Protein AF-A0A9W9I6I6-F1 (afdb_monomer)

Solvent-accessible surface area (backbone atoms only — not comparable to full-atom values): 14176 Å² total; per-residue (Å²): 142,81,88,84,84,83,80,84,80,83,79,83,82,83,85,82,84,83,84,78,87,89,85,84,83,86,87,88,80,88,83,81,91,78,90,81,89,81,83,86,79,76,79,75,74,75,73,76,72,74,71,53,49,73,43,44,67,87,41,90,57,46,61,60,48,52,53,52,34,55,76,66,74,48,80,77,41,81,39,56,44,99,83,65,83,43,79,51,22,39,29,40,54,50,65,60,53,53,48,50,53,50,53,53,58,71,44,42,61,60,51,50,51,57,47,51,55,52,52,51,52,52,50,52,52,52,48,53,54,43,47,73,55,26,67,62,49,58,67,71,59,51,53,53,43,47,64,63,31,56,43,84,93,64,87,35,63,52,75,46,85,90,57,57,70,67,59,28,48,51,52,42,48,47,49,49,38,35,64,73,76,41,68,42,57,61,36,48,74,74,65,47,54,69,70,59,42,49,60,73,45,40,64,61,34,52,51,54,50,40,51,18,47,41,61,61,61,55,53,55,54,56,54,54,71,72,75,112

Nearest PDB structures (foldseek):
  2l48-assembly1_B  TM=3.478E-01  e=4.022E+00  Bacillus phage Gamma
  6rq7-assembly1_B  TM=2.677E-01  e=2.097E+00  Homo sapiens
  6m58-assembly1_A  TM=2.817E-01  e=2.992E+00  Homo sapiens
  4oj3-assembly2_B  TM=3.667E-01  e=9.212E+00  Saccharolobus solfataricus P2

Organism: NCBI:txid189055

Foldseek 3Di:
DDDDDDDDDDDDDDDDDDDDDDDDDDDDDDDDDDDDDDDDDPDPPPPPQAFFDFDFPPHPCQVVQVVQCVVVVHDKAWDADPVNPGTGGITHRPVSVVVSVVVCVVCVVVVVVVVVVVLVVLLVVLLVLLCQQFVQDDPVLSVVLSCPQSDPPPPHLCPDPPDDNNVSSLVSQLVSCLVPVDCLVVCVVVVHDNVVSCVVCVVVSVVVSCVRSVVVVVVVVVVVVVVD

Structure (mmCIF, N/CA/C/O backbone):
data_AF-A0A9W9I6I6-F1
#
_entry.id   AF-A0A9W9I6I6-F1
#
loop_
_atom_site.group_PDB
_atom_site.id
_atom_site.type_symbol
_atom_site.label_atom_id
_atom_site.label_alt_id
_atom_site.label_comp_id
_atom_site.label_asym_id
_atom_site.label_entity_id
_atom_site.label_seq_id
_atom_site.pdbx_PDB_ins_code
_atom_site.Cartn_x
_atom_site.Cartn_y
_atom_site.Cartn_z
_atom_site.occupancy
_atom_site.B_iso_or_equiv
_atom_site.auth_seq_id
_atom_site.auth_comp_id
_atom_site.auth_asym_id
_atom_site.auth_atom_id
_atom_site.pdbx_PDB_model_num
ATOM 1 N N . MET A 1 1 ? 38.333 -15.190 28.998 1.00 42.47 1 MET A N 1
ATOM 2 C CA . MET A 1 1 ? 37.835 -15.272 30.388 1.00 42.47 1 MET A CA 1
ATOM 3 C C . MET A 1 1 ? 36.908 -14.091 30.644 1.00 42.47 1 MET A C 1
ATOM 5 O O . MET A 1 1 ? 37.380 -12.967 30.656 1.00 42.47 1 MET A O 1
ATOM 9 N N . ALA A 1 2 ? 35.605 -14.346 30.777 1.00 44.69 2 ALA A N 1
ATOM 10 C CA . ALA A 1 2 ? 34.587 -13.440 31.324 1.00 44.69 2 ALA A CA 1
ATOM 11 C C . ALA A 1 2 ? 33.388 -14.320 31.748 1.00 44.69 2 ALA A C 1
ATOM 13 O O . ALA A 1 2 ? 33.007 -15.193 30.961 1.00 44.69 2 ALA A O 1
ATOM 14 N N . PRO A 1 3 ? 32.838 -14.202 32.972 1.00 47.38 3 PRO A N 1
ATOM 15 C CA . PRO A 1 3 ? 31.879 -15.176 33.480 1.00 47.38 3 PRO A CA 1
ATOM 16 C C . PRO A 1 3 ? 30.432 -14.854 33.079 1.00 47.38 3 PRO A C 1
ATOM 18 O O . PRO A 1 3 ? 29.985 -13.709 33.090 1.00 47.38 3 PRO A O 1
ATOM 21 N N . SER A 1 4 ? 29.701 -15.919 32.749 1.00 39.59 4 SER A N 1
ATOM 22 C CA . SER A 1 4 ? 28.289 -15.934 32.371 1.00 39.59 4 SER A CA 1
ATOM 23 C C . SER A 1 4 ? 27.390 -15.800 33.609 1.00 39.59 4 SER A C 1
ATOM 25 O O . SER A 1 4 ? 27.461 -16.612 34.533 1.00 39.59 4 SER A O 1
ATOM 27 N N . ALA A 1 5 ? 26.546 -14.766 33.645 1.00 46.88 5 ALA A N 1
ATOM 28 C CA . ALA A 1 5 ? 25.626 -14.501 34.747 1.00 46.88 5 ALA A CA 1
ATOM 29 C C . ALA A 1 5 ? 24.339 -15.343 34.622 1.00 46.88 5 ALA A C 1
ATOM 31 O O . ALA A 1 5 ? 23.462 -15.074 33.799 1.00 46.88 5 ALA A O 1
ATOM 32 N N . LEU A 1 6 ? 24.211 -16.354 35.484 1.00 45.38 6 LEU A N 1
ATOM 33 C CA . LEU A 1 6 ? 23.012 -17.178 35.662 1.00 45.38 6 LEU A CA 1
ATOM 34 C C . LEU A 1 6 ? 21.837 -16.356 36.228 1.00 45.38 6 LEU A C 1
ATOM 36 O O . LEU A 1 6 ? 21.847 -15.924 37.383 1.00 45.38 6 LEU A O 1
ATOM 40 N N . ARG A 1 7 ? 20.772 -16.188 35.432 1.00 42.75 7 ARG A N 1
ATOM 41 C CA . ARG A 1 7 ? 19.486 -15.616 35.870 1.00 42.75 7 ARG A CA 1
ATOM 42 C C . ARG A 1 7 ? 18.725 -16.607 36.766 1.00 42.75 7 ARG A C 1
ATOM 44 O O . ARG A 1 7 ? 18.297 -17.667 36.317 1.00 42.75 7 ARG A O 1
ATOM 51 N N . LYS A 1 8 ? 18.502 -16.232 38.032 1.00 42.06 8 LYS A N 1
ATOM 52 C CA . LYS A 1 8 ? 17.674 -16.966 39.009 1.00 42.06 8 LYS A CA 1
ATOM 53 C C . LYS A 1 8 ? 16.189 -16.954 38.614 1.00 42.06 8 LYS A C 1
ATOM 55 O O . LYS A 1 8 ? 15.511 -15.933 38.731 1.00 42.06 8 LYS A O 1
ATOM 60 N N . VAL A 1 9 ? 15.661 -18.113 38.220 1.00 42.09 9 VAL A N 1
ATOM 61 C CA . VAL A 1 9 ? 14.222 -18.346 38.008 1.00 42.09 9 VAL A CA 1
ATOM 62 C C . VAL A 1 9 ? 13.527 -18.519 39.363 1.00 42.09 9 VAL A C 1
ATOM 64 O O . VAL A 1 9 ? 13.680 -19.539 40.033 1.00 42.09 9 VAL A O 1
ATOM 67 N N . HIS A 1 10 ? 12.739 -17.526 39.776 1.00 37.62 10 HIS A N 1
ATOM 68 C CA . HIS A 1 10 ? 11.915 -17.595 40.984 1.00 37.62 10 HIS A CA 1
ATOM 69 C C . HIS A 1 10 ? 10.646 -18.423 40.723 1.00 37.62 10 HIS A C 1
ATOM 71 O O . HIS A 1 10 ? 9.652 -17.923 40.196 1.00 37.62 10 HIS A O 1
ATOM 77 N N . ARG A 1 11 ? 10.653 -19.703 41.115 1.00 42.50 11 ARG A N 1
ATOM 78 C CA . ARG A 1 11 ? 9.447 -20.549 41.140 1.00 42.50 11 ARG A CA 1
ATOM 79 C C . ARG A 1 11 ? 8.573 -20.179 42.345 1.00 42.50 11 ARG A C 1
ATOM 81 O O . ARG A 1 11 ? 8.888 -20.536 43.478 1.00 42.50 11 ARG A O 1
ATOM 88 N N . ARG A 1 12 ? 7.443 -19.500 42.114 1.00 41.34 12 ARG A N 1
ATOM 89 C CA . ARG A 1 12 ? 6.399 -19.306 43.138 1.00 41.34 12 ARG A CA 1
ATOM 90 C C . ARG A 1 12 ? 5.715 -20.645 43.450 1.00 41.34 12 ARG A C 1
ATOM 92 O O . ARG A 1 12 ? 5.032 -21.213 42.602 1.00 41.34 12 ARG A O 1
ATOM 99 N N . ARG A 1 13 ? 5.897 -21.140 44.680 1.00 39.25 13 ARG A N 1
ATOM 100 C CA . ARG A 1 13 ? 5.190 -22.302 45.247 1.00 39.25 13 ARG A CA 1
ATOM 101 C C . ARG A 1 13 ? 3.705 -21.970 45.449 1.00 39.25 13 ARG A C 1
ATOM 103 O O . ARG A 1 13 ? 3.374 -20.979 46.092 1.00 39.25 13 ARG A O 1
ATOM 110 N N . LYS A 1 14 ? 2.812 -22.816 44.930 1.00 38.47 14 LYS A N 1
ATOM 111 C CA . LYS A 1 14 ? 1.358 -22.734 45.136 1.00 38.47 14 LYS A CA 1
ATOM 112 C C . LYS A 1 14 ? 1.001 -23.507 46.412 1.00 38.47 14 LYS A C 1
ATOM 114 O O . LYS A 1 14 ? 1.111 -24.728 46.443 1.00 38.47 14 LYS A O 1
ATOM 119 N N . VAL A 1 15 ? 0.619 -22.793 47.470 1.00 39.72 15 VAL A N 1
ATOM 120 C CA . VAL A 1 15 ? 0.165 -23.381 48.740 1.00 39.72 15 VAL A CA 1
ATOM 121 C C . VAL A 1 15 ? -1.267 -23.891 48.560 1.00 39.72 15 VAL A C 1
ATOM 123 O O . VAL A 1 15 ? -2.193 -23.107 48.367 1.00 39.72 15 VAL A O 1
ATOM 126 N N . VAL A 1 16 ? -1.449 -25.211 48.609 1.00 36.69 16 VAL A N 1
ATOM 127 C CA . VAL A 1 16 ? -2.758 -25.877 48.624 1.00 36.69 16 VAL A CA 1
ATOM 128 C C . VAL A 1 16 ? -3.171 -26.060 50.083 1.00 36.69 16 VAL A C 1
ATOM 130 O O . VAL A 1 16 ? -2.589 -26.873 50.797 1.00 36.69 16 VAL A O 1
ATOM 133 N N . ARG A 1 17 ? -4.166 -25.301 50.554 1.00 36.25 17 ARG A N 1
ATOM 134 C CA . ARG A 1 17 ? -4.772 -25.529 51.875 1.00 36.25 17 ARG A CA 1
ATOM 135 C C . ARG A 1 17 ? -5.846 -26.616 51.768 1.00 36.25 17 ARG A C 1
ATOM 137 O O . ARG A 1 17 ? -6.911 -26.387 51.205 1.00 36.25 17 ARG A O 1
ATOM 144 N N . ARG A 1 18 ? -5.550 -27.794 52.330 1.00 35.59 18 ARG A N 1
ATOM 145 C CA . ARG A 1 18 ? -6.521 -28.849 52.674 1.00 35.59 18 ARG A CA 1
ATOM 146 C C . ARG A 1 18 ? -7.482 -28.315 53.747 1.00 35.59 18 ARG A C 1
ATOM 148 O O . ARG A 1 18 ? -7.020 -27.858 54.787 1.00 35.59 18 ARG A O 1
ATOM 155 N N . ARG A 1 19 ? -8.797 -28.423 53.537 1.00 36.41 19 ARG A N 1
ATOM 156 C CA . ARG A 1 19 ? -9.794 -28.398 54.622 1.00 36.41 19 ARG A CA 1
ATOM 157 C C . ARG A 1 19 ? -10.256 -29.836 54.863 1.00 36.41 19 ARG A C 1
ATOM 159 O O . ARG A 1 19 ? -10.821 -30.446 53.962 1.00 36.41 19 ARG A O 1
ATOM 166 N N . GLN A 1 20 ? -9.962 -30.369 56.046 1.00 38.22 20 GLN A N 1
ATOM 167 C CA . GLN A 1 20 ? -10.542 -31.607 56.574 1.00 38.22 20 GLN A CA 1
ATOM 168 C C . GLN A 1 20 ? -11.670 -31.267 57.557 1.00 38.22 20 GLN A C 1
ATOM 170 O O . GLN A 1 20 ? -11.517 -30.296 58.289 1.00 38.22 20 GLN A O 1
ATOM 175 N N . GLY A 1 21 ? -12.717 -32.111 57.571 1.00 34.75 21 GLY A N 1
ATOM 176 C CA . GLY A 1 21 ? -13.660 -32.381 58.678 1.00 34.75 21 GLY A CA 1
ATOM 177 C C . GLY A 1 21 ? -14.541 -31.209 59.137 1.00 34.75 21 GLY A C 1
ATOM 178 O O . GLY A 1 21 ? -14.055 -30.123 59.389 1.00 34.75 21 GLY A O 1
ATOM 179 N N . GLY A 1 22 ? -15.864 -31.291 59.272 1.00 33.94 22 GLY A N 1
ATOM 180 C CA . GLY A 1 22 ? -16.705 -32.431 59.618 1.00 33.94 22 GLY A CA 1
ATOM 181 C C . GLY A 1 22 ? -17.241 -32.247 61.041 1.00 33.94 22 GLY A C 1
ATOM 182 O O . GLY A 1 22 ? -16.593 -32.685 61.977 1.00 33.94 22 GLY A O 1
ATOM 183 N N . VAL A 1 23 ? -18.421 -31.634 61.200 1.00 35.50 23 VAL A N 1
ATOM 184 C CA . VAL A 1 23 ? -19.253 -31.756 62.413 1.00 35.50 23 VAL A CA 1
ATOM 185 C C . VAL A 1 23 ? -20.714 -31.859 61.969 1.00 35.50 23 VAL A C 1
ATOM 187 O O . VAL A 1 23 ? -21.199 -31.033 61.195 1.00 35.50 23 VAL A O 1
ATOM 190 N N . ARG A 1 24 ? -21.398 -32.924 62.400 1.00 33.81 24 ARG A N 1
ATOM 191 C CA . ARG A 1 24 ? -22.798 -33.235 62.081 1.00 33.81 24 ARG A CA 1
ATOM 192 C C . ARG A 1 24 ? -23.702 -32.981 63.296 1.00 33.81 24 ARG A C 1
ATOM 194 O O . ARG A 1 24 ? -23.489 -33.607 64.323 1.00 33.81 24 ARG A O 1
ATOM 201 N N . LYS A 1 25 ? -24.788 -32.237 63.019 1.00 40.44 25 LYS A N 1
ATOM 202 C CA . LYS A 1 25 ? -26.163 -32.264 63.589 1.00 40.44 25 LYS A CA 1
ATOM 203 C C . LYS A 1 25 ? -26.366 -31.696 65.015 1.00 40.44 25 LYS A C 1
ATOM 205 O O . LYS A 1 25 ? -25.459 -31.750 65.831 1.00 40.44 25 LYS A O 1
ATOM 210 N N . PRO A 1 26 ? -27.554 -31.111 65.286 1.00 35.28 26 PRO A N 1
ATOM 211 C CA . PRO A 1 26 ? -28.721 -31.926 65.642 1.00 35.28 26 PRO A CA 1
ATOM 212 C C . PRO A 1 26 ? -29.956 -31.684 64.760 1.00 35.28 26 PRO A C 1
ATOM 214 O O . PRO A 1 26 ? -30.195 -30.609 64.219 1.00 35.28 26 PRO A O 1
ATOM 217 N N . THR A 1 27 ? -30.745 -32.743 64.619 1.00 41.72 27 THR A N 1
ATOM 218 C CA . THR A 1 27 ? -32.093 -32.780 64.049 1.00 41.72 27 THR A CA 1
ATOM 219 C C . THR A 1 27 ? -33.101 -32.223 65.048 1.00 41.72 27 THR A C 1
ATOM 221 O O . THR A 1 27 ? -33.250 -32.793 66.124 1.00 41.72 27 THR A O 1
ATOM 224 N N . ALA A 1 28 ? -33.835 -31.175 64.680 1.00 37.75 28 ALA A N 1
ATOM 225 C CA . ALA A 1 28 ? -35.014 -30.735 65.417 1.00 37.75 28 ALA A CA 1
ATOM 226 C C . ALA A 1 28 ? -36.264 -31.267 64.709 1.00 37.75 28 ALA A C 1
ATOM 228 O O . ALA A 1 28 ? -36.680 -30.756 63.669 1.00 37.75 28 ALA A O 1
ATOM 229 N N . ARG A 1 29 ? -36.841 -32.331 65.266 1.00 35.69 29 ARG A N 1
ATOM 230 C CA . ARG A 1 29 ? -38.220 -32.729 65.002 1.00 35.69 29 ARG A CA 1
ATOM 231 C C . ARG A 1 29 ? -39.003 -32.367 66.265 1.00 35.69 29 ARG A C 1
ATOM 233 O O . ARG A 1 29 ? -38.725 -32.923 67.321 1.00 35.69 29 ARG A O 1
ATOM 240 N N . THR A 1 30 ? -40.001 -31.499 66.092 1.00 32.38 30 THR A N 1
ATOM 241 C CA . THR A 1 30 ? -41.153 -31.250 66.985 1.00 32.38 30 THR A CA 1
ATOM 242 C C . THR A 1 30 ? -40.945 -30.355 68.218 1.00 32.38 30 THR A C 1
ATOM 244 O O . THR A 1 30 ? -40.400 -30.794 69.219 1.00 32.38 30 THR A O 1
ATOM 247 N N . ALA A 1 31 ? -41.481 -29.129 68.151 1.00 31.77 31 ALA A N 1
ATOM 248 C CA . ALA A 1 31 ? -42.300 -28.474 69.188 1.00 31.77 31 ALA A CA 1
ATOM 249 C C . ALA A 1 31 ? -42.753 -27.101 68.634 1.00 31.77 31 ALA A C 1
ATOM 251 O O . ALA A 1 31 ? -41.925 -26.230 68.408 1.00 31.77 31 ALA A O 1
ATOM 252 N N . ILE A 1 32 ? -43.966 -26.995 68.089 1.00 34.75 32 ILE A N 1
ATOM 253 C CA . ILE A 1 32 ? -45.198 -26.504 68.742 1.00 34.75 32 ILE A CA 1
ATOM 254 C C . ILE A 1 32 ? -45.471 -25.031 68.393 1.00 34.75 32 ILE A C 1
ATOM 256 O O . ILE A 1 32 ? -44.622 -24.155 68.502 1.00 34.75 32 ILE A O 1
ATOM 260 N N . LEU A 1 33 ? -46.705 -24.840 67.922 1.00 32.72 33 LEU A N 1
ATOM 261 C CA . LEU A 1 33 ? -47.393 -23.611 67.558 1.00 32.72 33 LEU A CA 1
ATOM 262 C C . LEU A 1 33 ? -47.197 -22.467 68.565 1.00 32.72 33 LEU A C 1
ATOM 264 O O . LEU A 1 33 ? -47.469 -22.635 69.750 1.00 32.72 33 LEU A O 1
ATOM 268 N N . ALA A 1 34 ? -46.939 -21.268 68.044 1.00 35.59 34 ALA A N 1
ATOM 269 C CA . ALA A 1 34 ? -47.502 -20.038 68.593 1.00 35.59 34 ALA A CA 1
ATOM 270 C C . ALA A 1 34 ? -47.661 -19.002 67.469 1.00 35.59 34 ALA A C 1
ATOM 272 O O . ALA A 1 34 ? -46.708 -18.440 66.938 1.00 35.59 34 ALA A O 1
ATOM 273 N N . SER A 1 35 ? -48.917 -18.810 67.095 1.00 34.38 35 SER A N 1
ATOM 274 C CA . SER A 1 35 ? -49.485 -17.758 66.259 1.00 34.38 35 SER A CA 1
ATOM 275 C C . SER A 1 35 ? -49.028 -16.345 66.633 1.00 34.38 35 SER A C 1
ATOM 277 O O . SER A 1 35 ? -49.107 -15.984 67.806 1.00 34.38 35 SER A O 1
ATOM 279 N N . LYS A 1 36 ? -48.728 -15.507 65.629 1.00 34.84 36 LYS A N 1
ATOM 280 C CA . LYS A 1 36 ? -49.195 -14.109 65.574 1.00 34.84 36 LYS A CA 1
ATOM 281 C C . LYS A 1 36 ? -49.066 -13.520 64.165 1.00 34.84 36 LYS A C 1
ATOM 283 O O . LYS A 1 36 ? -48.096 -13.751 63.455 1.00 34.84 36 LYS A O 1
ATOM 288 N N . GLN A 1 37 ? -50.134 -12.831 63.782 1.00 32.66 37 GLN A N 1
ATOM 289 C CA . GLN A 1 37 ? -50.424 -12.204 62.496 1.00 32.66 37 GLN A CA 1
ATOM 290 C C . GLN A 1 37 ? -49.521 -10.985 62.238 1.00 32.66 37 GLN A C 1
ATOM 292 O O . GLN A 1 37 ? -49.154 -10.297 63.187 1.00 32.66 37 GLN A O 1
ATOM 297 N N . GLY A 1 38 ? -49.240 -10.682 60.964 1.00 29.16 38 GLY A N 1
ATOM 298 C CA . GLY A 1 38 ? -48.649 -9.403 60.554 1.00 29.16 38 GLY A CA 1
ATOM 299 C C . GLY A 1 38 ? -48.003 -9.428 59.166 1.00 29.16 38 GLY A C 1
ATOM 300 O O . GLY A 1 38 ? -46.908 -9.947 59.018 1.00 29.16 38 GLY A O 1
ATOM 301 N N . GLU A 1 39 ? -48.710 -8.847 58.192 1.00 28.55 39 GLU A N 1
ATOM 302 C CA . GLU A 1 39 ? -48.236 -8.302 56.904 1.00 28.55 39 GLU A CA 1
ATOM 303 C C . GLU A 1 39 ? -47.539 -9.227 55.888 1.00 28.55 39 GLU A C 1
ATOM 305 O O . GLU A 1 39 ? -46.409 -9.675 56.042 1.00 28.55 39 GLU A O 1
ATOM 310 N N . SER A 1 40 ? -48.209 -9.416 54.745 1.00 31.20 40 SER A N 1
ATOM 311 C CA . SER A 1 40 ? -47.589 -9.897 53.507 1.00 31.20 40 SER A CA 1
ATOM 312 C C . SER A 1 40 ? -46.783 -8.773 52.845 1.00 31.20 40 SER A C 1
ATOM 314 O O . SER A 1 40 ? -47.395 -7.798 52.403 1.00 31.20 40 SER A O 1
ATOM 316 N N . PRO A 1 41 ? -45.462 -8.905 52.633 1.00 38.62 41 PRO A N 1
ATOM 317 C CA . PRO A 1 41 ? -44.770 -8.090 51.653 1.00 38.62 41 PRO A CA 1
ATOM 318 C C . PRO A 1 41 ? -44.992 -8.735 50.287 1.00 38.62 41 PRO A C 1
ATOM 320 O O . PRO A 1 41 ? -44.600 -9.879 50.042 1.00 38.62 41 PRO A O 1
ATOM 323 N N . GLN A 1 42 ? -45.653 -7.984 49.407 1.00 35.03 42 GLN A N 1
ATOM 324 C CA . GLN A 1 42 ? -45.799 -8.275 47.986 1.00 35.03 42 GLN A CA 1
ATOM 325 C C . GLN A 1 42 ? -44.517 -8.890 47.421 1.00 35.03 42 GLN A C 1
ATOM 327 O O . GLN A 1 42 ? -43.432 -8.315 47.521 1.00 35.03 42 GLN A O 1
ATOM 332 N N . ALA A 1 43 ? -44.661 -10.062 46.803 1.00 35.19 43 ALA A N 1
ATOM 333 C CA . ALA A 1 43 ? -43.617 -10.694 46.025 1.00 35.19 43 ALA A CA 1
ATOM 334 C C . ALA A 1 43 ? -43.106 -9.695 44.978 1.00 35.19 43 ALA A C 1
ATOM 336 O O . ALA A 1 43 ? -43.750 -9.463 43.952 1.00 35.19 43 ALA A O 1
ATOM 337 N N . ALA A 1 44 ? -41.944 -9.100 45.250 1.00 35.66 44 ALA A N 1
ATOM 338 C CA . ALA A 1 44 ? -41.191 -8.330 44.283 1.00 35.66 44 ALA A CA 1
ATOM 339 C C . ALA A 1 44 ? -40.966 -9.241 43.075 1.00 35.66 44 ALA A C 1
ATOM 341 O O . ALA A 1 44 ? -40.153 -10.170 43.115 1.00 35.66 44 ALA A O 1
ATOM 342 N N . ARG A 1 45 ? -41.743 -9.015 42.008 1.00 43.81 45 ARG A N 1
ATOM 343 C CA . ARG A 1 45 ? -41.522 -9.622 40.699 1.00 43.81 45 ARG A CA 1
ATOM 344 C C . ARG A 1 45 ? -40.047 -9.409 40.393 1.00 43.81 45 ARG A C 1
ATOM 346 O O . ARG A 1 45 ? -39.640 -8.273 40.168 1.00 43.81 45 ARG A O 1
ATOM 353 N N . LYS A 1 46 ? -39.236 -10.476 40.438 1.00 37.56 46 LYS A N 1
ATOM 354 C CA . LYS A 1 46 ? -37.843 -10.423 39.987 1.00 37.56 46 LYS A CA 1
ATOM 355 C C . LYS A 1 46 ? -37.884 -9.821 38.591 1.00 37.56 46 LYS A C 1
ATOM 357 O O . LYS A 1 46 ? -38.347 -10.486 37.664 1.00 37.56 46 LYS A O 1
ATOM 362 N N . ALA A 1 47 ? -37.456 -8.565 38.462 1.00 43.53 47 ALA A N 1
ATOM 363 C CA . ALA A 1 47 ? -37.287 -7.928 37.173 1.00 43.53 47 ALA A CA 1
ATOM 364 C C . ALA A 1 47 ? -36.469 -8.903 36.330 1.00 43.53 47 ALA A C 1
ATOM 366 O O . ALA A 1 47 ? -35.387 -9.334 36.746 1.00 43.53 47 ALA A O 1
ATOM 367 N N . LYS A 1 48 ? -37.055 -9.363 35.220 1.00 45.00 48 LYS A N 1
ATOM 368 C CA . LYS A 1 48 ? -36.415 -10.307 34.309 1.00 45.00 48 LYS A CA 1
ATOM 369 C C . LYS A 1 48 ? -35.079 -9.673 33.948 1.00 45.00 48 LYS A C 1
ATOM 371 O O . LYS A 1 48 ? -35.065 -8.614 33.330 1.00 45.00 48 LYS A O 1
ATOM 376 N N . GLN A 1 49 ? -33.987 -10.264 34.442 1.00 51.16 49 GLN A N 1
ATOM 377 C CA . GLN A 1 49 ? -32.640 -9.743 34.229 1.00 51.16 49 GLN A CA 1
ATOM 378 C C . GLN A 1 49 ? -32.505 -9.436 32.736 1.00 51.16 49 GLN A C 1
ATOM 380 O O . GLN A 1 49 ? -32.830 -10.321 31.931 1.00 51.16 49 GLN A O 1
ATOM 385 N N . PRO A 1 50 ? -32.106 -8.210 32.358 1.00 55.28 50 PRO A N 1
ATOM 386 C CA . PRO A 1 50 ? -32.013 -7.846 30.958 1.00 55.28 50 PRO A CA 1
ATOM 387 C C . PRO A 1 50 ? -31.137 -8.880 30.255 1.00 55.28 50 PRO A C 1
ATOM 389 O O . PRO A 1 50 ? -30.080 -9.279 30.761 1.00 55.28 50 PRO A O 1
ATOM 392 N N . SER A 1 51 ? -31.623 -9.393 29.126 1.00 65.00 51 SER A N 1
ATOM 393 C CA . SER A 1 51 ? -30.891 -10.379 28.339 1.00 65.00 51 SER A CA 1
ATOM 394 C C . SER A 1 51 ? -29.511 -9.810 28.033 1.00 65.00 51 SER A C 1
ATOM 396 O O . SER A 1 51 ? -29.421 -8.765 27.397 1.00 65.00 51 SER A O 1
ATOM 398 N N . LYS A 1 52 ? -28.447 -10.467 28.504 1.00 75.75 52 LYS A N 1
ATOM 399 C CA . LYS A 1 52 ? -27.067 -10.035 28.255 1.00 75.75 52 LYS A CA 1
ATOM 400 C C . LYS A 1 52 ? -26.731 -10.341 26.792 1.00 75.75 52 LYS A C 1
ATOM 402 O O . LYS A 1 52 ? -26.566 -11.532 26.485 1.00 75.75 52 LYS A O 1
ATOM 407 N N . PRO A 1 53 ? -26.684 -9.341 25.887 1.00 82.88 53 PRO A N 1
ATOM 408 C CA . PRO A 1 53 ? -26.327 -9.583 24.498 1.00 82.88 53 PRO A CA 1
ATOM 409 C C . PRO A 1 53 ? -24.956 -10.253 24.422 1.00 82.88 53 PRO A C 1
ATOM 411 O O . PRO A 1 53 ? -24.071 -10.029 25.254 1.00 82.88 53 PRO A O 1
ATOM 414 N N . ARG A 1 54 ? -24.805 -11.131 23.434 1.00 85.88 54 ARG A N 1
ATOM 415 C CA . ARG A 1 54 ? -23.527 -11.761 23.123 1.00 85.88 54 ARG A CA 1
ATOM 416 C C . ARG A 1 54 ? -22.847 -10.934 22.040 1.00 85.88 54 ARG A C 1
ATOM 418 O O . ARG A 1 54 ? -23.407 -10.801 20.959 1.00 85.88 54 ARG A O 1
ATOM 425 N N . VAL A 1 55 ? -21.640 -10.471 22.331 1.00 85.00 55 VAL A N 1
ATOM 426 C CA . VAL A 1 55 ? -20.721 -9.861 21.369 1.00 85.00 55 VAL A CA 1
ATOM 427 C C . VAL A 1 55 ? -19.805 -10.972 20.842 1.00 85.00 55 VAL A C 1
ATOM 429 O O . VAL A 1 55 ? -19.132 -11.617 21.657 1.00 85.00 55 VAL A O 1
ATOM 432 N N . PRO A 1 56 ? -19.829 -11.291 19.535 1.00 86.81 56 PRO A N 1
ATOM 433 C CA . PRO A 1 56 ? -18.956 -12.296 18.932 1.00 86.81 56 PRO A CA 1
ATOM 434 C C . PRO A 1 56 ? -17.473 -11.967 19.112 1.00 86.81 56 PRO A C 1
ATOM 436 O O . PRO A 1 56 ? -17.091 -10.812 19.210 1.00 86.81 56 PRO A O 1
ATOM 439 N N . GLU A 1 57 ? -16.619 -12.987 19.109 1.00 80.19 57 GLU A N 1
ATOM 440 C CA . GLU A 1 57 ? -15.169 -12.794 19.258 1.00 80.19 57 GLU A CA 1
ATOM 441 C C . GLU A 1 57 ? -14.525 -11.977 18.126 1.00 80.19 57 GLU A C 1
ATOM 443 O O . GLU A 1 57 ? -13.539 -11.294 18.366 1.00 80.19 57 GLU A O 1
ATOM 448 N N . ALA A 1 58 ? -15.089 -12.021 16.917 1.00 78.81 58 ALA A N 1
ATOM 449 C CA . ALA A 1 58 ? -14.597 -11.280 15.754 1.00 78.81 58 ALA A CA 1
ATOM 450 C C . ALA A 1 58 ? -15.217 -9.876 15.603 1.00 78.81 58 ALA A C 1
ATOM 452 O O . ALA A 1 58 ? -15.043 -9.251 14.564 1.00 78.81 58 ALA A O 1
ATOM 453 N N . ASP A 1 59 ? -15.997 -9.417 16.583 1.00 85.25 59 ASP A N 1
ATOM 454 C CA . ASP A 1 59 ? -16.654 -8.111 16.531 1.00 85.25 59 ASP A CA 1
ATOM 455 C C . ASP A 1 59 ? -15.672 -6.998 16.932 1.00 85.25 59 ASP A C 1
ATOM 457 O O . ASP A 1 59 ? -15.011 -7.092 17.970 1.00 85.25 59 ASP A O 1
ATOM 461 N N . ASP A 1 60 ? -15.606 -5.926 16.140 1.00 85.62 60 ASP A N 1
ATOM 462 C CA . ASP A 1 60 ? -14.719 -4.779 16.378 1.00 85.62 60 ASP A CA 1
ATOM 463 C C . ASP A 1 60 ? -15.005 -4.085 17.723 1.00 85.62 60 ASP A C 1
ATOM 465 O O . ASP A 1 60 ? -14.127 -3.442 18.297 1.00 85.62 60 ASP A O 1
ATOM 469 N N . LEU A 1 61 ? -16.224 -4.233 18.258 1.00 89.44 61 LEU A N 1
ATOM 470 C CA . LEU A 1 61 ? -16.645 -3.632 19.530 1.00 89.44 61 LEU A CA 1
ATOM 471 C C . LEU A 1 61 ? -16.293 -4.478 20.761 1.00 89.44 61 LEU A C 1
ATOM 473 O O . LEU A 1 61 ? -16.591 -4.067 21.887 1.00 89.44 61 LEU A O 1
ATOM 477 N N . LEU A 1 62 ? -15.701 -5.666 20.583 1.00 89.31 62 LEU A N 1
ATOM 478 C CA . LEU A 1 62 ? -15.408 -6.594 21.678 1.00 89.31 62 LEU A CA 1
ATOM 479 C C . LEU A 1 62 ? -14.546 -5.945 22.768 1.00 89.31 62 LEU A C 1
ATOM 481 O O . LEU A 1 62 ? -14.840 -6.093 23.958 1.00 89.31 62 LEU A O 1
ATOM 485 N N . GLU A 1 63 ? -13.490 -5.238 22.366 1.00 90.25 63 GLU A N 1
ATOM 486 C CA . GLU A 1 63 ? -12.550 -4.623 23.302 1.00 90.25 63 GLU A CA 1
ATOM 487 C C . GLU A 1 63 ? -13.156 -3.391 23.981 1.00 90.25 63 GLU A C 1
ATOM 489 O O . GLU A 1 63 ? -13.111 -3.294 25.207 1.00 90.25 63 GLU A O 1
ATOM 494 N N . ASP A 1 64 ? -13.845 -2.530 23.227 1.00 91.50 64 ASP A N 1
ATOM 495 C CA . ASP A 1 64 ? -14.574 -1.378 23.776 1.00 91.50 64 ASP A CA 1
ATOM 496 C C . ASP A 1 64 ? -15.599 -1.821 24.832 1.00 91.50 64 ASP A C 1
ATOM 498 O O . ASP A 1 64 ? -15.698 -1.243 25.918 1.00 91.50 64 ASP A O 1
ATOM 502 N N . CYS A 1 65 ? -16.313 -2.920 24.564 1.00 91.25 65 CYS A N 1
ATOM 503 C CA . CYS A 1 65 ? -17.234 -3.519 25.522 1.00 91.25 65 CYS A CA 1
ATOM 504 C C . CYS A 1 65 ? -16.515 -4.021 26.784 1.00 91.25 65 CYS A C 1
ATOM 506 O O . CYS A 1 65 ? -17.040 -3.848 27.886 1.00 91.25 65 CYS A O 1
ATOM 508 N N . ARG A 1 66 ? -15.324 -4.626 26.676 1.00 91.75 66 ARG A N 1
ATOM 509 C CA . ARG A 1 66 ? -14.540 -5.070 27.848 1.00 91.75 66 ARG A CA 1
ATOM 510 C C . ARG A 1 66 ? -14.082 -3.896 28.701 1.00 91.75 66 ARG A C 1
ATOM 512 O O . ARG A 1 66 ? -14.260 -3.944 29.919 1.00 91.75 66 ARG A O 1
ATOM 519 N N . VAL A 1 67 ? -13.528 -2.863 28.067 1.00 93.12 67 VAL A N 1
ATOM 520 C CA . VAL A 1 67 ? -13.043 -1.651 28.739 1.00 93.12 67 VAL A CA 1
ATOM 521 C C . VAL A 1 67 ? -14.193 -0.977 29.481 1.00 93.12 67 VAL A C 1
ATOM 523 O O . VAL A 1 67 ? -14.119 -0.811 30.698 1.00 93.12 67 VAL A O 1
ATOM 526 N N . LYS A 1 68 ? -15.313 -0.723 28.799 1.00 92.62 68 LYS A N 1
ATOM 527 C CA . LYS A 1 68 ? -16.466 -0.035 29.391 1.00 92.62 68 LYS A CA 1
ATOM 528 C C . LYS A 1 68 ? -17.134 -0.828 30.517 1.00 92.62 68 LYS A C 1
ATOM 530 O O . LYS A 1 68 ? -17.555 -0.262 31.527 1.00 92.62 68 LYS A O 1
ATOM 535 N N . THR A 1 69 ? -17.199 -2.155 30.389 1.00 91.81 69 THR A N 1
ATOM 536 C CA . THR A 1 69 ? -17.738 -3.014 31.459 1.00 91.81 69 THR A CA 1
ATOM 537 C C . THR A 1 69 ? -16.837 -2.989 32.696 1.00 91.81 69 THR A C 1
ATOM 539 O O . THR A 1 69 ? -17.343 -2.977 33.819 1.00 91.81 69 THR A O 1
ATOM 542 N N . LYS A 1 70 ? -15.511 -2.943 32.499 1.00 91.75 70 LYS A N 1
ATOM 543 C CA . LYS A 1 70 ? -14.528 -2.821 33.582 1.00 91.75 70 LYS A CA 1
ATOM 544 C C . LYS A 1 70 ? -14.633 -1.467 34.285 1.00 91.75 70 LYS A C 1
ATOM 546 O O . LYS A 1 70 ? -14.652 -1.444 35.508 1.00 91.75 70 LYS A O 1
ATOM 551 N N . GLU A 1 71 ? -14.749 -0.373 33.534 1.00 92.75 71 GLU A N 1
ATOM 552 C CA . GLU A 1 71 ? -14.966 0.979 34.080 1.00 92.75 71 GLU A CA 1
ATOM 553 C C . GLU A 1 71 ? -16.256 1.070 34.901 1.00 92.75 71 GLU A C 1
ATOM 555 O O . GLU A 1 71 ? -16.293 1.710 35.947 1.00 92.75 71 GLU A O 1
ATOM 560 N N . SER A 1 72 ? -17.300 0.366 34.464 1.00 90.19 72 SER A N 1
ATOM 561 C CA . SER A 1 72 ? -18.600 0.333 35.143 1.00 90.19 72 SER A CA 1
ATOM 562 C C . SER A 1 72 ? -18.650 -0.642 36.327 1.00 90.19 72 SER A C 1
ATOM 564 O O . SER A 1 72 ? -19.723 -0.862 36.887 1.00 90.19 72 SER A O 1
ATOM 566 N N . ASN A 1 73 ? -17.523 -1.272 36.692 1.00 91.62 73 ASN A N 1
ATOM 567 C CA . ASN A 1 73 ? -17.428 -2.314 37.723 1.00 91.62 73 ASN A CA 1
ATOM 568 C C . ASN A 1 73 ? -18.442 -3.464 37.540 1.00 91.62 73 ASN A C 1
ATOM 570 O O . ASN A 1 73 ? -18.924 -4.059 38.506 1.00 91.62 73 ASN A O 1
ATOM 574 N N . GLN A 1 74 ? -18.770 -3.798 36.290 1.00 86.75 74 GLN A N 1
ATOM 575 C CA . GLN A 1 74 ? -19.688 -4.881 35.944 1.00 86.75 74 GLN A CA 1
ATOM 576 C C . GLN A 1 74 ? -18.924 -6.147 35.527 1.00 86.75 74 GLN A C 1
ATOM 578 O O . GLN A 1 74 ? -17.748 -6.124 35.165 1.00 86.75 74 GLN A O 1
ATOM 583 N N . THR A 1 75 ? -19.590 -7.301 35.588 1.00 87.00 75 THR A N 1
ATOM 584 C CA . THR A 1 75 ? -18.971 -8.587 35.237 1.00 87.00 75 THR A CA 1
ATOM 585 C C . THR A 1 75 ? -19.119 -8.894 33.746 1.00 87.00 75 THR A C 1
ATOM 587 O O . THR A 1 75 ? -20.237 -8.972 33.232 1.00 87.00 75 THR A O 1
ATO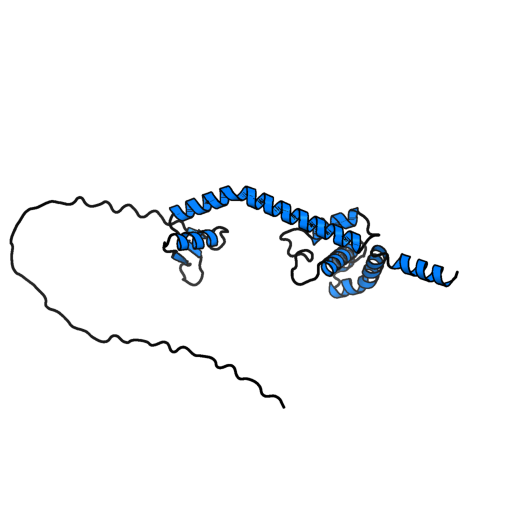M 590 N N . VAL A 1 76 ? -17.993 -9.150 33.072 1.00 88.31 76 VAL A N 1
ATOM 591 C CA . VAL A 1 76 ? -17.942 -9.703 31.708 1.00 88.31 76 VAL A CA 1
ATOM 592 C C . VAL A 1 76 ? -17.965 -11.230 31.781 1.00 88.31 76 VAL A C 1
ATOM 594 O O . VAL A 1 76 ? -17.203 -11.828 32.539 1.00 88.31 76 VAL A O 1
ATOM 597 N N . TYR A 1 77 ? -18.801 -11.880 30.971 1.00 88.44 77 TYR A N 1
ATOM 598 C CA . TYR A 1 77 ? -18.865 -13.344 30.901 1.00 88.44 77 TYR A CA 1
ATOM 599 C C . TYR A 1 77 ? -18.299 -13.838 29.574 1.00 88.44 77 TYR A C 1
ATOM 601 O O . TYR A 1 77 ? -18.737 -13.394 28.519 1.00 88.44 77 TYR A O 1
ATOM 609 N N . MET A 1 78 ? -17.372 -14.790 29.599 1.00 87.19 78 MET A N 1
ATOM 610 C CA . MET A 1 78 ? -16.898 -15.442 28.376 1.00 87.19 78 MET A CA 1
ATOM 611 C C . MET A 1 78 ? -17.893 -16.513 27.920 1.00 87.19 78 MET A C 1
ATOM 613 O O . MET A 1 78 ? -18.371 -17.314 28.724 1.00 87.19 78 MET A O 1
ATOM 617 N N . VAL A 1 79 ? -18.202 -16.535 26.625 1.00 89.69 79 VAL A N 1
ATOM 618 C CA . VAL A 1 79 ? -19.007 -17.588 25.998 1.00 89.69 79 VAL A CA 1
ATOM 619 C C . VAL A 1 79 ? -18.054 -18.550 25.306 1.00 89.69 79 VAL A C 1
ATOM 621 O O . VAL A 1 79 ? -17.212 -18.116 24.528 1.00 89.69 79 VAL A O 1
ATOM 624 N N . PHE A 1 80 ? -18.200 -19.847 25.560 1.00 90.31 80 PHE A N 1
ATOM 625 C CA . PHE A 1 80 ? -17.434 -20.902 24.896 1.00 90.31 80 PHE A CA 1
ATOM 626 C C . PHE A 1 80 ? -18.346 -21.773 24.034 1.00 90.31 80 PHE A C 1
ATOM 628 O O . PHE A 1 80 ? -19.570 -21.773 24.196 1.00 90.31 80 PHE A O 1
ATOM 635 N N . ASN A 1 81 ? -17.751 -22.522 23.108 1.00 89.19 81 ASN A N 1
ATOM 636 C CA . ASN A 1 81 ? -18.461 -23.563 22.375 1.00 89.19 81 ASN A CA 1
ATOM 637 C C . ASN A 1 81 ? -18.920 -24.695 23.315 1.00 89.19 81 ASN A C 1
ATOM 639 O O . ASN A 1 81 ? -18.442 -24.818 24.441 1.00 89.19 81 ASN A O 1
ATOM 643 N N . LYS A 1 82 ? -19.826 -25.563 22.841 1.00 85.94 82 LYS A N 1
ATOM 644 C CA . LYS A 1 82 ? -20.357 -26.695 23.633 1.00 85.94 82 LYS A CA 1
ATOM 645 C C . LYS A 1 82 ? -19.255 -27.625 24.171 1.00 85.94 82 LYS A C 1
ATOM 647 O O . LYS A 1 82 ? -19.435 -28.256 25.201 1.00 85.94 82 LYS A O 1
ATOM 652 N N . THR A 1 83 ? -18.114 -27.687 23.484 1.00 87.00 83 THR A N 1
ATOM 653 C CA . THR A 1 83 ? -16.933 -28.485 23.854 1.00 87.00 83 THR A CA 1
ATOM 654 C C . THR A 1 83 ? -16.007 -27.778 24.860 1.00 87.00 83 THR A C 1
ATOM 656 O O . THR A 1 83 ? -15.073 -28.397 25.356 1.00 87.00 83 THR A O 1
ATOM 659 N N . GLY A 1 84 ? -16.192 -26.479 25.119 1.00 79.88 84 GLY A N 1
ATOM 660 C CA . GLY A 1 84 ? -15.338 -25.649 25.981 1.00 79.88 84 GLY A CA 1
ATOM 661 C C . GLY A 1 84 ? -13.958 -25.282 25.413 1.00 79.88 84 GLY A C 1
ATOM 662 O O . GLY A 1 84 ? -13.208 -24.558 26.057 1.00 79.88 84 GLY A O 1
ATOM 663 N N . LYS A 1 85 ? -13.599 -25.760 24.215 1.00 81.94 85 LYS A N 1
ATOM 664 C CA . LYS A 1 85 ? -12.250 -25.612 23.631 1.00 81.94 85 LYS A CA 1
ATOM 665 C C . LYS A 1 85 ? -12.016 -24.291 22.897 1.00 81.94 85 LYS A C 1
ATOM 667 O O . LYS A 1 85 ? -10.869 -23.950 22.636 1.00 81.94 85 LYS A O 1
ATOM 672 N N . ARG A 1 86 ? -13.077 -23.584 22.498 1.00 83.50 86 ARG A N 1
ATOM 673 C CA . ARG A 1 86 ? -12.982 -22.317 21.752 1.00 83.50 86 ARG A CA 1
ATOM 674 C C . ARG A 1 86 ? -13.892 -21.274 22.379 1.00 83.50 86 ARG A C 1
ATOM 676 O O . ARG A 1 86 ? -15.052 -21.585 22.668 1.00 83.50 86 ARG A O 1
ATOM 683 N N . SER A 1 87 ? -13.380 -20.063 22.580 1.00 86.19 87 SER A N 1
ATOM 684 C CA . SER A 1 87 ? -14.220 -18.909 22.879 1.00 86.19 87 SER A CA 1
ATOM 685 C C . SER A 1 87 ? -15.091 -18.581 21.666 1.00 86.19 87 SER A C 1
ATOM 687 O O . SER A 1 87 ? -14.803 -18.924 20.524 1.00 86.19 87 SER A O 1
ATOM 689 N N . LEU A 1 88 ? -16.255 -18.033 21.964 1.00 87.31 88 LEU A N 1
ATOM 690 C CA . LEU A 1 88 ? -17.280 -17.626 21.018 1.00 87.31 88 LEU A CA 1
ATOM 691 C C . LEU A 1 88 ? -17.557 -16.120 21.133 1.00 87.31 88 LEU A C 1
ATOM 693 O O . LEU A 1 88 ? -18.353 -15.588 20.358 1.00 87.31 88 LEU A O 1
ATOM 697 N N . GLY A 1 89 ? -16.960 -15.449 22.119 1.00 89.44 89 GLY A N 1
ATOM 698 C CA . GLY A 1 89 ? -17.141 -14.032 22.407 1.00 89.44 89 GLY A CA 1
ATOM 699 C C . GLY A 1 89 ? -17.430 -13.763 23.881 1.00 89.44 89 GLY A C 1
ATOM 700 O O . GLY A 1 89 ? -17.195 -14.613 24.747 1.00 89.44 89 GLY A O 1
ATOM 701 N N . ILE A 1 90 ? -17.962 -12.577 24.165 1.00 90.62 90 ILE A N 1
ATOM 702 C CA . ILE A 1 90 ? -18.306 -12.135 25.521 1.00 90.62 90 ILE A CA 1
ATOM 703 C C . ILE A 1 90 ? -19.798 -11.823 25.644 1.00 90.62 90 ILE A C 1
ATOM 705 O O . ILE A 1 90 ? -20.478 -11.496 24.675 1.00 90.62 90 ILE A O 1
ATOM 709 N N . ARG A 1 91 ? -20.316 -11.916 26.863 1.00 91.81 91 ARG A N 1
ATOM 710 C CA . ARG A 1 91 ? -21.619 -11.398 27.265 1.00 91.81 91 ARG A CA 1
ATOM 711 C C . ARG A 1 91 ? -21.410 -10.242 28.220 1.00 91.81 91 ARG A C 1
ATOM 713 O O . ARG A 1 91 ? -20.736 -10.382 29.243 1.00 91.81 91 ARG A O 1
ATOM 720 N N . VAL A 1 92 ? -22.035 -9.134 27.867 1.00 90.06 92 VAL A N 1
ATOM 721 C CA . VAL A 1 92 ? -21.931 -7.843 28.540 1.00 90.06 92 VAL A CA 1
ATOM 722 C C . VAL A 1 92 ? -23.353 -7.358 28.840 1.00 90.06 92 VAL A C 1
ATOM 724 O O . VAL A 1 92 ? -24.283 -7.755 28.131 1.00 90.06 92 V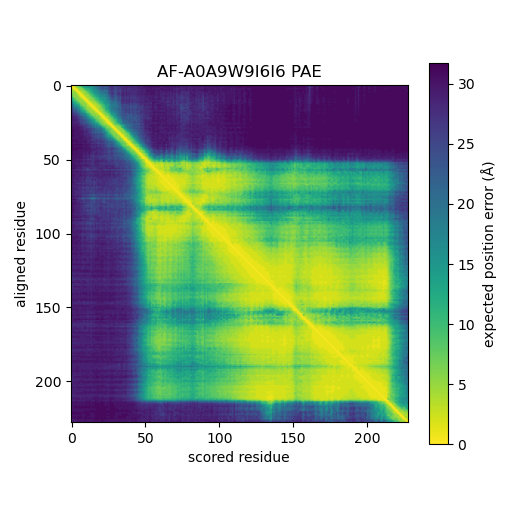AL A O 1
ATOM 727 N N . PRO A 1 93 ? -23.583 -6.578 29.910 1.00 91.12 93 PRO A N 1
ATOM 728 C CA . PRO A 1 93 ? -24.894 -5.988 30.170 1.00 91.12 93 PRO A CA 1
ATOM 729 C C . PRO A 1 93 ? -25.417 -5.160 28.985 1.00 91.12 93 PRO A C 1
ATOM 731 O O . PRO A 1 93 ? -24.653 -4.515 28.267 1.00 91.12 93 PRO A O 1
ATOM 734 N N . SER A 1 94 ? -26.734 -5.199 28.760 1.00 89.56 94 SER A N 1
ATOM 735 C CA . SER A 1 94 ? -27.376 -4.591 27.583 1.00 89.56 94 SER A CA 1
ATOM 736 C C . SER A 1 94 ? -27.165 -3.084 27.481 1.00 89.56 94 SER A C 1
ATOM 738 O O . SER A 1 94 ? -27.104 -2.552 26.375 1.00 89.56 94 SER A O 1
ATOM 740 N N . ASP A 1 95 ? -27.051 -2.406 28.621 1.00 90.38 95 ASP A N 1
ATOM 741 C CA . ASP A 1 95 ? -26.885 -0.955 28.677 1.00 90.38 95 ASP A CA 1
ATOM 742 C C . ASP A 1 95 ? -25.497 -0.540 28.196 1.00 90.38 95 ASP A C 1
ATOM 744 O O . ASP A 1 95 ? -25.397 0.312 27.319 1.00 90.38 95 ASP A O 1
ATOM 748 N N . ILE A 1 96 ? -24.454 -1.245 28.646 1.00 90.69 96 ILE A N 1
ATOM 749 C CA . ILE A 1 96 ? -23.075 -1.048 28.180 1.00 90.69 96 ILE A CA 1
ATOM 750 C C . ILE A 1 96 ? -22.966 -1.313 26.680 1.00 90.69 96 ILE A C 1
ATOM 752 O O . ILE A 1 96 ? -22.386 -0.519 25.948 1.00 90.69 96 ILE A O 1
ATOM 756 N N . HIS A 1 97 ? -23.566 -2.403 26.19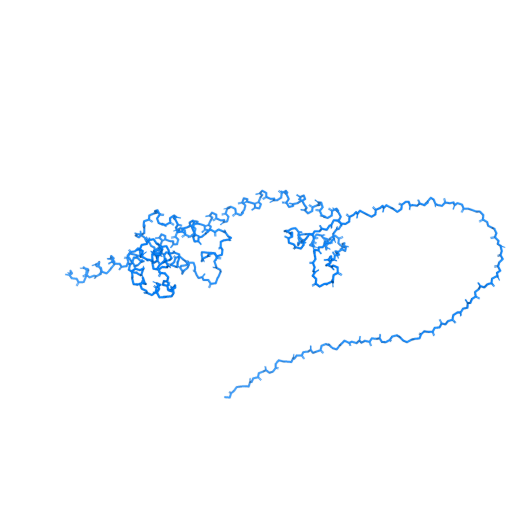5 1.00 90.19 97 HIS A N 1
ATOM 757 C CA . HIS A 1 97 ? -23.547 -2.718 24.767 1.00 90.19 97 HIS A CA 1
ATOM 758 C C . HIS A 1 97 ? -24.216 -1.617 23.922 1.00 90.19 97 HIS A C 1
ATOM 760 O O . HIS A 1 97 ? -23.687 -1.213 22.887 1.00 90.19 97 HIS A O 1
ATOM 766 N N . ARG A 1 98 ? -25.366 -1.094 24.371 1.00 92.00 98 ARG A N 1
ATOM 767 C CA . ARG A 1 98 ? -26.078 0.006 23.699 1.00 92.00 98 ARG A CA 1
ATOM 768 C C . ARG A 1 98 ? -25.281 1.309 23.731 1.00 92.00 98 ARG A C 1
ATOM 770 O O . ARG A 1 98 ? -25.242 2.019 22.727 1.00 92.00 98 ARG A O 1
ATOM 777 N N . GLU A 1 99 ? -24.649 1.617 24.856 1.00 92.69 99 GLU A N 1
ATOM 778 C CA . GLU A 1 99 ? -23.805 2.800 25.008 1.00 92.69 99 GLU A CA 1
ATOM 779 C C . GLU A 1 99 ? -22.595 2.734 24.069 1.00 92.69 99 GLU A C 1
ATOM 781 O O . GLU A 1 99 ? -22.398 3.649 23.271 1.00 92.69 99 GLU A O 1
ATOM 786 N N . VAL A 1 100 ? -21.858 1.617 24.066 1.00 93.12 100 VAL A N 1
ATOM 787 C CA . VAL A 1 100 ? -20.705 1.397 23.175 1.00 93.12 100 VAL A CA 1
ATOM 788 C C . VAL A 1 100 ? -21.112 1.501 21.705 1.00 93.12 100 VAL A C 1
ATOM 790 O O . VAL A 1 100 ? -20.439 2.177 20.927 1.00 93.12 100 VAL A O 1
ATOM 793 N N . LEU A 1 101 ? -22.250 0.917 21.315 1.00 92.31 101 LEU A N 1
ATOM 794 C CA . LEU A 1 101 ? -22.789 1.070 19.959 1.00 92.31 101 LEU A CA 1
ATOM 795 C C . LEU A 1 101 ? -23.068 2.535 19.605 1.00 92.31 101 LEU A C 1
ATOM 797 O O . LEU A 1 101 ? -22.771 2.969 18.491 1.00 92.31 101 LEU A O 1
ATOM 801 N N . THR A 1 102 ? -23.637 3.295 20.539 1.00 93.62 102 THR A N 1
ATOM 802 C CA . THR A 1 102 ? -23.971 4.710 20.333 1.00 93.62 102 THR A CA 1
ATOM 803 C C . THR A 1 102 ? -22.701 5.551 20.207 1.00 93.62 102 THR A C 1
ATOM 805 O O . THR A 1 102 ? -22.577 6.326 19.262 1.00 93.62 102 THR A O 1
ATOM 808 N N . MET A 1 103 ? -21.715 5.333 21.081 1.00 91.06 103 MET A N 1
ATOM 809 C CA . MET A 1 103 ? -20.411 6.003 21.037 1.00 91.06 103 MET A CA 1
ATOM 810 C C . MET A 1 103 ? -19.627 5.668 19.760 1.00 91.06 103 MET A C 1
ATOM 812 O O . MET A 1 103 ? -19.076 6.560 19.109 1.00 91.06 103 MET A O 1
ATOM 816 N N . SER A 1 104 ? -19.600 4.393 19.361 1.00 92.38 104 SER A N 1
ATOM 817 C CA . SER A 1 104 ? -18.908 3.954 18.145 1.00 92.38 104 SER A CA 1
ATOM 818 C C . SER A 1 104 ? -19.523 4.585 16.896 1.00 92.38 104 SER A C 1
ATOM 820 O O . SER A 1 104 ? -18.786 5.104 16.052 1.00 92.38 104 SER A O 1
ATOM 822 N N . LYS A 1 105 ? -20.861 4.634 16.808 1.00 91.19 105 LYS A N 1
ATOM 823 C CA . LYS A 1 105 ? -21.581 5.310 15.717 1.00 91.19 105 LYS A CA 1
ATOM 824 C C . LYS A 1 105 ? -21.351 6.821 15.720 1.00 91.19 105 LYS A C 1
ATOM 826 O O . LYS A 1 105 ? -21.037 7.375 14.670 1.00 91.19 105 LYS A O 1
ATOM 831 N N . ALA A 1 106 ? -21.443 7.473 16.879 1.00 93.12 106 ALA A N 1
ATOM 832 C CA . ALA A 1 106 ? -21.240 8.917 17.006 1.00 93.12 106 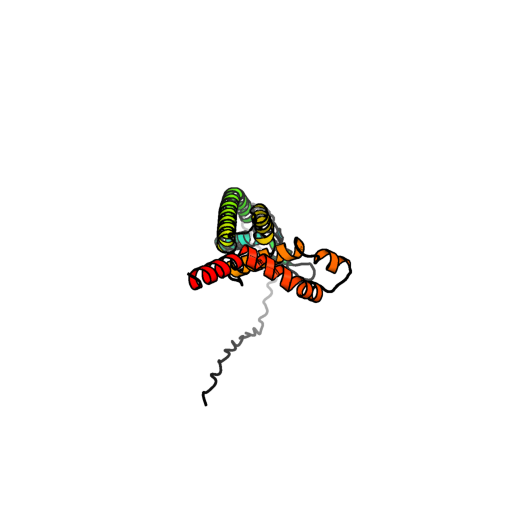ALA A CA 1
ATOM 833 C C . ALA A 1 106 ? -19.831 9.347 16.561 1.00 93.12 106 ALA A C 1
ATOM 835 O O . ALA A 1 106 ? -19.664 10.367 15.898 1.00 93.12 106 ALA A O 1
ATOM 836 N N . THR A 1 107 ? -18.812 8.537 16.863 1.00 89.94 107 THR A N 1
ATOM 837 C CA . THR A 1 107 ? -17.415 8.808 16.482 1.00 89.94 107 THR A CA 1
ATOM 838 C C . THR A 1 107 ? -17.019 8.229 15.123 1.00 89.94 107 THR A C 1
ATOM 840 O O . THR A 1 107 ? -15.889 8.426 14.683 1.00 89.94 107 THR A O 1
ATOM 843 N N . ALA A 1 108 ? -17.900 7.500 14.429 1.00 88.19 108 ALA A N 1
ATOM 844 C CA . ALA A 1 108 ? -17.548 6.834 13.173 1.00 88.19 108 ALA A CA 1
ATOM 845 C C . ALA A 1 108 ? -17.105 7.838 12.098 1.00 88.19 108 ALA A C 1
ATOM 847 O O . ALA A 1 108 ? -16.081 7.631 11.446 1.00 88.19 108 ALA A O 1
ATOM 848 N N . SER A 1 109 ? -17.830 8.954 11.962 1.00 90.62 109 SER A N 1
ATOM 849 C CA . SER A 1 109 ? -17.511 9.997 10.980 1.00 90.62 109 SER A CA 1
ATOM 850 C C . SER A 1 109 ? -16.171 10.677 11.281 1.00 90.62 109 SER A C 1
ATOM 852 O O . SER A 1 109 ? -15.314 10.762 10.403 1.00 90.62 109 SER A O 1
ATOM 854 N N . SER A 1 110 ? -15.930 11.070 12.538 1.00 92.25 110 SER A N 1
ATOM 855 C CA . SER A 1 110 ? -14.669 11.711 12.936 1.00 92.25 110 SER A CA 1
ATOM 856 C C . SER A 1 110 ? -13.469 10.766 12.827 1.00 92.25 110 SER A C 1
ATOM 858 O O . SER A 1 110 ? -12.393 11.167 12.381 1.00 92.25 110 SER A O 1
ATOM 860 N N . ARG A 1 111 ? -13.642 9.479 13.155 1.00 89.44 111 ARG A N 1
ATOM 861 C CA . ARG A 1 111 ? -12.611 8.456 12.927 1.00 89.44 111 ARG A CA 1
ATOM 862 C C . ARG A 1 111 ? -12.331 8.281 11.438 1.00 89.44 111 ARG A C 1
ATOM 864 O O . ARG A 1 111 ? -11.162 8.211 11.058 1.00 89.44 111 ARG A O 1
ATOM 871 N N . ALA A 1 112 ? -13.364 8.253 10.596 1.00 89.06 112 ALA A N 1
ATOM 872 C CA . ALA A 1 112 ? -13.213 8.127 9.149 1.00 89.06 112 ALA A CA 1
ATOM 873 C C . ALA A 1 112 ? -12.479 9.330 8.535 1.00 89.06 112 ALA A C 1
ATOM 875 O O . ALA A 1 112 ? -11.575 9.137 7.722 1.00 89.06 112 ALA A O 1
ATOM 876 N N . THR A 1 113 ? -12.794 10.562 8.943 1.00 92.38 113 THR A N 1
ATOM 877 C CA . THR A 1 113 ? -12.085 11.763 8.466 1.00 92.38 113 THR A CA 1
ATOM 878 C C . THR A 1 113 ? -10.638 11.802 8.957 1.00 92.38 113 THR A C 1
ATOM 880 O O . THR A 1 113 ? -9.729 12.038 8.159 1.00 92.38 113 THR A O 1
ATOM 883 N N . ALA A 1 114 ? -10.386 11.473 10.227 1.00 91.12 114 ALA A N 1
ATOM 884 C CA . ALA A 1 114 ? -9.033 11.384 10.778 1.00 91.12 114 ALA A CA 1
ATOM 885 C C . ALA A 1 114 ? -8.193 10.284 10.107 1.00 91.12 114 ALA A C 1
ATOM 887 O O . ALA A 1 114 ? -6.976 10.418 9.964 1.00 91.12 114 ALA A O 1
ATOM 888 N N . VAL A 1 115 ? -8.825 9.179 9.706 1.00 89.19 115 VAL A N 1
ATOM 889 C CA . VAL A 1 115 ? -8.201 8.129 8.897 1.00 89.19 115 VAL A CA 1
ATOM 890 C C . VAL A 1 115 ? -7.849 8.661 7.507 1.00 89.19 115 VAL A C 1
ATOM 892 O O . VAL A 1 115 ? -6.686 8.563 7.122 1.00 89.19 115 VAL A O 1
ATOM 895 N N . LYS A 1 116 ? -8.804 9.278 6.799 1.00 89.31 116 LYS A N 1
ATOM 896 C CA . LYS A 1 116 ? -8.578 9.849 5.461 1.00 89.31 116 LYS A CA 1
ATOM 897 C C . LYS A 1 116 ? -7.448 10.880 5.458 1.00 89.31 116 LYS A C 1
ATOM 899 O O . LYS A 1 116 ? -6.590 10.821 4.589 1.00 89.31 116 LYS A O 1
ATOM 904 N N . SER A 1 117 ? -7.405 11.771 6.451 1.00 91.19 117 SER A N 1
ATOM 905 C CA . SER A 1 117 ? -6.347 12.785 6.577 1.00 91.19 117 SER A CA 1
ATOM 906 C C . SER A 1 117 ? -4.960 12.174 6.809 1.00 91.19 117 SER A C 1
ATOM 908 O O . SER A 1 117 ? -3.972 12.634 6.244 1.00 91.19 117 SER A O 1
ATOM 910 N N . ARG A 1 118 ? -4.856 11.118 7.624 1.00 89.31 118 ARG A N 1
ATOM 911 C CA . ARG A 1 118 ? -3.580 10.407 7.805 1.00 89.31 118 ARG A CA 1
ATOM 912 C C . ARG A 1 118 ? -3.160 9.672 6.541 1.00 89.31 118 ARG A C 1
ATOM 914 O O . ARG A 1 118 ? -1.983 9.681 6.200 1.00 89.31 118 ARG A O 1
ATOM 921 N N . ASP A 1 119 ? -4.115 9.055 5.853 1.00 88.50 119 ASP A N 1
ATOM 922 C CA . ASP A 1 119 ? -3.837 8.319 4.627 1.00 88.50 119 ASP A CA 1
ATOM 923 C C . ASP A 1 119 ? -3.412 9.265 3.490 1.00 88.50 119 ASP A C 1
ATOM 925 O O . ASP A 1 119 ? -2.467 8.939 2.777 1.00 88.50 119 ASP A O 1
ATOM 929 N N . SER A 1 120 ? -4.012 10.456 3.366 1.00 90.12 120 SER A N 1
ATOM 930 C CA . SER A 1 120 ? -3.582 11.457 2.379 1.00 90.12 120 SER A CA 1
ATOM 931 C C . SER A 1 120 ? -2.186 12.007 2.674 1.00 90.12 120 SER A C 1
ATOM 933 O O . SER A 1 120 ? -1.374 12.109 1.758 1.00 90.12 120 SER A O 1
ATOM 935 N N . LYS A 1 121 ? -1.863 12.287 3.945 1.00 90.38 121 LYS A N 1
ATOM 936 C CA . LYS A 1 121 ? -0.504 12.684 4.359 1.00 90.38 121 LYS A CA 1
ATOM 937 C C . LYS A 1 121 ? 0.526 11.608 4.028 1.00 90.38 121 LYS A C 1
ATOM 939 O O . LYS A 1 121 ? 1.585 11.917 3.502 1.00 90.38 121 LYS A O 1
ATOM 944 N N . PHE A 1 122 ? 0.194 10.348 4.293 1.00 88.19 122 PHE A N 1
ATOM 945 C CA . PHE A 1 122 ? 1.068 9.221 3.990 1.00 88.19 122 PHE A CA 1
ATOM 946 C C . PHE A 1 122 ? 1.330 9.074 2.482 1.00 88.19 122 PHE A C 1
ATOM 948 O O . PHE A 1 122 ? 2.465 8.848 2.072 1.00 88.19 122 PHE A O 1
ATOM 955 N N . LEU A 1 123 ? 0.298 9.239 1.647 1.00 89.44 123 LEU A N 1
ATOM 956 C CA . LEU A 1 123 ? 0.458 9.225 0.189 1.00 89.44 123 LEU A CA 1
ATOM 957 C C . LEU A 1 123 ? 1.280 10.419 -0.313 1.00 89.44 123 LEU A C 1
ATOM 959 O O . LEU A 1 123 ? 2.114 10.242 -1.195 1.00 89.44 123 LEU A O 1
ATOM 963 N N . ALA A 1 124 ? 1.090 11.607 0.269 1.00 91.38 124 ALA A N 1
ATOM 964 C CA . ALA A 1 124 ? 1.885 12.789 -0.061 1.00 91.38 124 ALA A CA 1
ATOM 965 C C . ALA A 1 124 ? 3.375 12.582 0.263 1.00 91.38 124 ALA A C 1
ATOM 967 O O . ALA A 1 124 ? 4.220 12.847 -0.584 1.00 91.38 124 ALA A O 1
ATOM 968 N N . GLN A 1 125 ? 3.689 12.013 1.431 1.00 90.50 125 GLN A N 1
ATOM 969 C CA . GLN A 1 125 ? 5.062 11.647 1.800 1.00 90.50 125 GLN A CA 1
ATOM 970 C C . GLN A 1 125 ? 5.653 10.601 0.847 1.00 90.50 125 GLN A C 1
ATOM 972 O O . GLN A 1 125 ? 6.792 10.725 0.412 1.00 90.50 125 GLN A O 1
ATOM 977 N N . GLY A 1 126 ? 4.875 9.577 0.477 1.00 90.88 126 GLY A N 1
ATOM 978 C CA . GLY A 1 126 ? 5.306 8.591 -0.517 1.00 90.88 126 GLY A CA 1
ATOM 979 C C . GLY A 1 126 ? 5.601 9.222 -1.881 1.00 90.88 126 GLY A C 1
ATOM 980 O O . GLY A 1 126 ? 6.564 8.829 -2.539 1.00 90.88 126 GLY A O 1
ATOM 981 N N . ARG A 1 127 ? 4.798 10.212 -2.296 1.00 94.00 127 ARG A N 1
ATOM 982 C CA . ARG A 1 127 ? 4.988 10.953 -3.551 1.00 94.00 127 ARG A CA 1
ATOM 983 C C . ARG A 1 127 ? 6.295 11.728 -3.539 1.00 94.00 127 ARG A C 1
ATOM 985 O O . ARG A 1 127 ? 7.081 11.573 -4.466 1.00 94.00 127 ARG A O 1
ATOM 992 N N . GLU A 1 128 ? 6.515 12.519 -2.495 1.00 93.44 128 GLU A N 1
ATOM 993 C CA . GLU A 1 128 ? 7.736 13.304 -2.304 1.00 93.44 128 GLU A CA 1
ATOM 994 C C . GLU A 1 128 ? 8.972 12.397 -2.351 1.00 93.44 128 GLU A C 1
ATOM 996 O O . GLU A 1 128 ? 9.865 12.603 -3.166 1.00 93.44 128 GLU A O 1
ATOM 1001 N N . LEU A 1 129 ? 8.952 11.287 -1.607 1.00 93.50 129 LEU A N 1
ATOM 1002 C CA . LEU A 1 129 ? 10.048 10.314 -1.590 1.00 93.50 129 LEU A CA 1
ATOM 1003 C C . LEU A 1 129 ? 10.344 9.672 -2.952 1.00 93.50 129 LEU A C 1
ATOM 1005 O O . LEU A 1 129 ? 11.500 9.337 -3.226 1.00 93.50 129 LEU A O 1
ATOM 1009 N N . LEU A 1 130 ? 9.320 9.428 -3.777 1.00 93.50 130 LEU A N 1
ATOM 1010 C CA . LEU A 1 130 ? 9.504 8.897 -5.130 1.00 93.50 130 LEU A CA 1
ATOM 1011 C C . LEU A 1 130 ? 10.064 9.961 -6.075 1.00 93.50 130 LEU A C 1
ATOM 1013 O O . LEU A 1 130 ? 10.945 9.643 -6.866 1.00 93.50 130 LEU A O 1
ATOM 1017 N N . GLN A 1 131 ? 9.599 11.207 -5.971 1.00 94.31 131 GLN A N 1
ATOM 1018 C CA . GLN A 1 131 ? 10.102 12.323 -6.778 1.00 94.31 131 GLN A CA 1
ATOM 1019 C C . GLN A 1 131 ? 11.560 12.657 -6.447 1.00 94.31 131 GLN A C 1
ATOM 1021 O O . GLN A 1 131 ? 12.347 12.912 -7.354 1.00 94.31 131 GLN A O 1
ATOM 1026 N N . GLU A 1 132 ? 11.933 12.607 -5.167 1.00 93.50 132 GLU A N 1
ATOM 1027 C CA . GLU A 1 132 ? 13.310 12.827 -4.717 1.00 93.50 132 GLU A CA 1
ATOM 1028 C C . GLU A 1 132 ? 14.270 11.737 -5.207 1.00 93.50 132 GLU A C 1
ATOM 1030 O O . GLU A 1 132 ? 15.388 12.035 -5.623 1.00 93.50 132 GLU A O 1
ATOM 1035 N N . GLN A 1 133 ? 13.860 10.466 -5.133 1.00 93.94 133 GLN A N 1
ATOM 1036 C CA . GLN A 1 133 ? 14.724 9.342 -5.509 1.00 93.94 133 GLN A CA 1
ATOM 1037 C C . GLN A 1 133 ? 14.759 9.085 -7.013 1.00 93.94 133 GLN A C 1
ATOM 1039 O O . GLN A 1 133 ? 15.769 8.597 -7.510 1.00 93.94 133 GLN A O 1
ATOM 1044 N N . PHE A 1 134 ? 13.673 9.385 -7.725 1.00 95.12 134 PHE A N 1
ATOM 1045 C CA . PHE A 1 134 ? 13.514 9.066 -9.140 1.00 95.12 134 PHE A CA 1
ATOM 1046 C C . PHE A 1 134 ? 13.035 10.288 -9.939 1.00 95.12 134 PHE A C 1
ATOM 1048 O O . PHE A 1 134 ? 11.917 10.288 -10.464 1.00 95.12 134 PHE A O 1
ATOM 1055 N N . PRO A 1 135 ? 13.863 11.342 -10.055 1.00 94.75 135 PRO A N 1
ATOM 1056 C CA . PRO A 1 135 ? 13.469 12.595 -10.697 1.00 94.75 135 PRO A CA 1
ATOM 1057 C C . PRO A 1 135 ? 13.144 12.448 -12.191 1.00 94.75 135 PRO A C 1
ATOM 1059 O O . PRO A 1 135 ? 12.388 13.255 -12.729 1.00 94.75 135 PRO A O 1
ATOM 1062 N N . LEU A 1 136 ? 13.686 11.425 -12.866 1.00 94.56 136 LEU A N 1
ATOM 1063 C CA . LEU A 1 136 ? 13.462 11.173 -14.297 1.00 94.56 136 LEU A CA 1
ATOM 1064 C C . LEU A 1 136 ? 12.335 10.156 -14.568 1.00 94.56 136 LEU A C 1
ATOM 1066 O O . LEU A 1 136 ? 12.145 9.728 -15.707 1.00 94.56 136 LEU A O 1
ATOM 1070 N N . MET A 1 137 ? 11.590 9.740 -13.540 1.00 94.31 137 MET A N 1
ATOM 1071 C CA . MET A 1 137 ? 10.472 8.807 -13.691 1.00 94.31 137 MET A CA 1
ATOM 1072 C C . MET A 1 137 ? 9.257 9.476 -14.362 1.00 94.31 137 MET A C 1
ATOM 1074 O O . MET A 1 137 ? 8.894 10.598 -13.996 1.00 94.31 137 MET A O 1
ATOM 1078 N N . PRO A 1 138 ? 8.552 8.785 -15.281 1.00 93.94 138 PRO A N 1
ATOM 1079 C CA . PRO A 1 138 ? 7.282 9.269 -15.813 1.00 93.94 138 PRO A CA 1
ATOM 1080 C C . PRO A 1 138 ? 6.239 9.495 -14.708 1.00 93.94 138 PRO A C 1
ATOM 1082 O O . PRO A 1 138 ? 6.079 8.667 -13.809 1.00 93.94 138 PRO A O 1
ATOM 1085 N N . LYS A 1 139 ? 5.480 10.594 -14.805 1.00 92.75 139 LYS A N 1
ATOM 1086 C CA . LYS A 1 139 ? 4.456 10.957 -13.806 1.00 92.75 139 LYS A CA 1
ATOM 1087 C C . LYS A 1 139 ? 3.354 9.898 -13.689 1.00 92.75 139 LYS A C 1
ATOM 1089 O O . LYS A 1 139 ? 2.994 9.531 -12.577 1.00 92.75 139 LYS A O 1
ATOM 1094 N N . ASP A 1 140 ? 2.910 9.342 -14.814 1.00 92.81 140 ASP A N 1
ATOM 1095 C CA . ASP A 1 140 ? 1.876 8.300 -14.840 1.00 92.81 140 ASP A CA 1
ATOM 1096 C C . ASP A 1 140 ? 2.332 7.037 -14.092 1.00 92.81 140 ASP A C 1
ATOM 1098 O O . ASP A 1 140 ? 1.591 6.451 -13.304 1.00 92.81 140 ASP A O 1
ATOM 1102 N N . THR A 1 141 ? 3.594 6.640 -14.287 1.00 93.88 141 THR A N 1
ATOM 1103 C CA . THR A 1 141 ? 4.207 5.510 -13.579 1.00 93.88 141 THR A CA 1
ATOM 1104 C C . THR A 1 141 ? 4.271 5.761 -12.076 1.00 93.88 141 THR A C 1
ATOM 1106 O O . THR A 1 141 ? 3.983 4.861 -11.285 1.00 93.88 141 THR A O 1
ATOM 1109 N N . LEU A 1 142 ? 4.616 6.985 -11.673 1.00 94.12 142 LEU A N 1
ATOM 1110 C CA . LEU A 1 142 ? 4.664 7.378 -10.271 1.00 94.12 142 LEU A CA 1
ATOM 1111 C C . LEU A 1 142 ? 3.291 7.229 -9.600 1.00 94.12 142 LEU A C 1
ATOM 1113 O O . LEU A 1 142 ? 3.206 6.657 -8.510 1.00 94.12 142 LEU A O 1
ATOM 1117 N N . ASP A 1 143 ? 2.225 7.696 -10.253 1.00 92.62 143 ASP A N 1
ATOM 1118 C CA . ASP A 1 143 ? 0.862 7.615 -9.720 1.00 92.62 143 ASP A CA 1
ATOM 1119 C C . ASP A 1 143 ? 0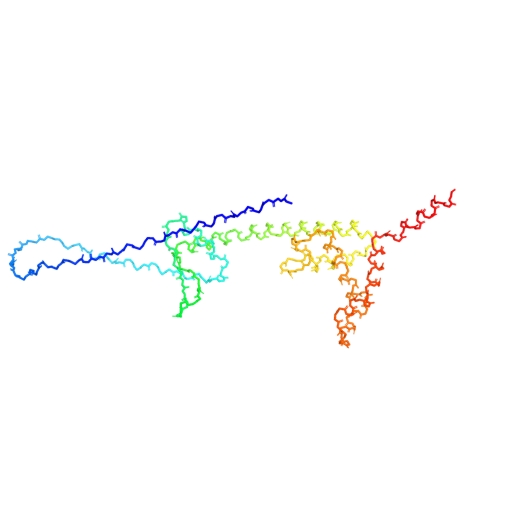.409 6.153 -9.568 1.00 92.62 143 ASP A C 1
ATOM 1121 O O . ASP A 1 143 ? -0.061 5.758 -8.497 1.00 92.62 143 ASP A O 1
ATOM 1125 N N . ILE A 1 144 ? 0.685 5.306 -10.567 1.00 93.75 144 ILE A N 1
ATOM 1126 C CA . ILE A 1 144 ? 0.399 3.861 -10.506 1.00 93.75 144 ILE A CA 1
ATOM 1127 C C . ILE A 1 144 ? 1.127 3.198 -9.326 1.00 93.75 144 ILE A C 1
ATOM 1129 O O . ILE A 1 144 ? 0.551 2.383 -8.598 1.00 93.75 144 ILE A O 1
ATOM 1133 N N . ILE A 1 145 ? 2.404 3.530 -9.115 1.00 93.06 145 ILE A N 1
ATOM 1134 C CA . ILE A 1 145 ? 3.198 2.963 -8.019 1.00 93.06 145 ILE A CA 1
ATOM 1135 C C . ILE A 1 145 ? 2.640 3.399 -6.662 1.00 93.06 145 ILE A C 1
ATOM 1137 O O . ILE A 1 145 ? 2.538 2.566 -5.755 1.00 93.06 145 ILE A O 1
ATOM 1141 N N . LEU A 1 146 ? 2.247 4.665 -6.511 1.00 91.50 146 LEU A N 1
ATOM 1142 C CA . LEU A 1 146 ? 1.634 5.166 -5.280 1.00 91.50 146 LEU A CA 1
ATOM 1143 C C . LEU A 1 146 ? 0.326 4.443 -4.964 1.00 91.50 146 LEU A C 1
ATOM 1145 O O . LEU A 1 146 ? 0.153 3.927 -3.854 1.00 91.50 146 LEU A O 1
ATOM 1149 N N . GLU A 1 147 ? -0.566 4.348 -5.945 1.00 88.75 147 GLU A N 1
ATOM 1150 C CA . GLU A 1 147 ? -1.865 3.697 -5.787 1.00 88.75 147 GLU A CA 1
ATOM 1151 C C . GLU A 1 147 ? -1.746 2.203 -5.491 1.00 88.75 147 GLU A C 1
ATOM 1153 O O . GLU A 1 147 ? -2.576 1.641 -4.777 1.00 88.75 147 GLU A O 1
ATOM 1158 N N . HIS A 1 148 ? -0.715 1.534 -6.005 1.00 86.69 148 HIS A N 1
ATOM 1159 C CA . HIS A 1 148 ? -0.537 0.102 -5.786 1.00 86.69 148 HIS A CA 1
ATOM 1160 C C . HIS A 1 148 ? 0.277 -0.224 -4.534 1.00 86.69 148 HIS A C 1
ATOM 1162 O O . HIS A 1 148 ? -0.167 -1.028 -3.707 1.00 86.69 148 HIS A O 1
ATOM 1168 N N . ALA A 1 149 ? 1.456 0.372 -4.363 1.00 85.75 149 ALA A N 1
ATOM 1169 C CA . ALA A 1 149 ? 2.393 -0.003 -3.306 1.00 85.75 149 ALA A CA 1
ATOM 1170 C C . ALA A 1 149 ? 2.085 0.655 -1.953 1.00 85.75 149 ALA A C 1
ATOM 1172 O O . ALA A 1 149 ? 2.390 0.063 -0.912 1.00 85.75 149 ALA A O 1
ATOM 1173 N N . PHE A 1 150 ? 1.455 1.836 -1.952 1.00 82.50 150 PHE A N 1
ATOM 1174 C CA . PHE A 1 150 ? 1.184 2.630 -0.748 1.00 82.50 150 PHE A CA 1
ATOM 1175 C C . PHE A 1 150 ? -0.294 2.604 -0.324 1.00 82.50 150 PHE A C 1
ATOM 1177 O O . PHE A 1 150 ? -0.688 3.350 0.572 1.00 82.50 150 PHE A O 1
ATOM 1184 N N . LEU A 1 151 ? -1.120 1.708 -0.882 1.00 79.69 151 LEU A N 1
ATOM 1185 C CA . LEU A 1 151 ? -2.530 1.541 -0.499 1.00 79.69 151 LEU A CA 1
ATOM 1186 C C . LEU A 1 151 ? -2.712 0.884 0.877 1.00 79.69 151 LEU A C 1
ATOM 1188 O O . LEU A 1 151 ? -1.937 0.019 1.300 1.00 79.69 151 LEU A O 1
ATOM 1192 N N . LYS A 1 152 ? -3.764 1.285 1.597 1.00 75.00 152 LYS A N 1
ATOM 1193 C CA . LYS A 1 152 ? -4.035 0.840 2.970 1.00 75.00 152 LYS A CA 1
ATOM 1194 C C . LYS A 1 152 ? -4.577 -0.578 3.019 1.00 75.00 152 LYS A C 1
ATOM 1196 O O . LYS A 1 152 ? -5.350 -0.970 2.160 1.00 75.00 152 LYS A O 1
ATOM 1201 N N . GLY A 1 153 ? -4.176 -1.332 4.046 1.00 64.44 153 GLY A N 1
ATOM 1202 C CA . GLY A 1 153 ? -4.697 -2.680 4.301 1.00 64.44 153 GLY A CA 1
ATOM 1203 C C . GLY A 1 153 ? -4.241 -3.739 3.296 1.00 64.44 153 GLY A C 1
ATOM 1204 O O . GLY A 1 153 ? -4.712 -4.864 3.352 1.00 64.44 153 GLY A O 1
ATOM 1205 N N . SER A 1 154 ? -3.316 -3.404 2.394 1.00 66.75 154 SER A N 1
ATOM 1206 C CA . SER A 1 154 ? -2.878 -4.303 1.325 1.00 66.75 154 SER A CA 1
ATOM 1207 C C . SER A 1 154 ? -1.786 -5.298 1.735 1.00 66.75 154 SER A C 1
ATOM 1209 O O . SER A 1 154 ? -1.478 -6.206 0.970 1.00 66.75 154 SER A O 1
ATOM 1211 N N . GLY A 1 155 ? -1.153 -5.110 2.901 1.00 68.69 155 GLY A N 1
ATOM 1212 C CA . GLY A 1 155 ? 0.039 -5.874 3.296 1.00 68.69 155 GLY A CA 1
ATOM 1213 C C . GLY A 1 155 ? 1.255 -5.639 2.386 1.00 68.69 155 GLY A C 1
ATOM 1214 O O . GLY A 1 155 ? 2.201 -6.421 2.419 1.00 68.69 155 GLY A O 1
ATOM 1215 N N . ARG A 1 156 ? 1.230 -4.592 1.548 1.00 79.69 156 ARG A N 1
ATOM 1216 C CA . ARG A 1 156 ? 2.286 -4.288 0.573 1.00 79.69 156 ARG A CA 1
ATOM 1217 C C . ARG A 1 156 ? 3.429 -3.489 1.187 1.00 79.69 156 ARG A C 1
ATOM 1219 O O . ARG A 1 156 ? 3.306 -2.878 2.251 1.00 79.69 156 ARG A O 1
ATOM 1226 N N . VAL A 1 157 ? 4.541 -3.482 0.454 1.00 77.75 157 VAL A N 1
ATOM 1227 C CA . VAL A 1 157 ? 5.842 -2.948 0.871 1.00 77.75 157 VAL A CA 1
ATOM 1228 C C . VAL A 1 157 ? 5.730 -1.548 1.483 1.00 77.75 157 VAL A C 1
ATOM 1230 O O . VAL A 1 157 ? 6.285 -1.329 2.557 1.00 77.75 157 VAL A O 1
ATOM 1233 N N . GLY A 1 158 ? 4.932 -0.648 0.892 1.00 72.56 158 GLY A N 1
ATOM 1234 C CA . GLY A 1 158 ? 4.816 0.749 1.324 1.00 72.56 158 GLY A CA 1
ATOM 1235 C C . GLY A 1 158 ? 4.415 0.940 2.791 1.00 72.56 158 GLY A C 1
ATOM 1236 O O . GLY A 1 158 ? 4.910 1.858 3.432 1.00 72.56 158 GLY A O 1
ATOM 1237 N N . ARG A 1 159 ? 3.599 0.055 3.382 1.00 77.56 159 ARG A N 1
ATOM 1238 C CA . ARG A 1 159 ? 3.126 0.187 4.780 1.00 77.56 159 ARG A CA 1
ATOM 1239 C C . ARG A 1 159 ? 3.839 -0.713 5.792 1.00 77.56 159 ARG A C 1
ATOM 1241 O O . ARG A 1 159 ? 3.423 -0.791 6.947 1.00 77.56 159 ARG A O 1
ATOM 1248 N N . THR A 1 160 ? 4.915 -1.375 5.385 1.00 81.00 160 THR A N 1
ATOM 1249 C CA . THR A 1 160 ? 5.672 -2.263 6.278 1.00 81.00 160 THR A CA 1
ATOM 1250 C C . THR A 1 160 ? 6.521 -1.436 7.249 1.00 81.00 160 THR A C 1
ATOM 1252 O O . THR A 1 160 ? 7.233 -0.540 6.816 1.00 81.00 160 THR A O 1
ATOM 1255 N N . SER A 1 161 ? 6.487 -1.709 8.557 1.00 79.50 161 SER A N 1
ATOM 1256 C CA . SER A 1 161 ? 7.280 -0.961 9.557 1.00 79.50 161 SER A CA 1
ATOM 1257 C C . SER A 1 161 ? 8.734 -1.428 9.687 1.00 79.50 161 SER A C 1
ATOM 1259 O O . SER A 1 161 ? 9.534 -0.762 10.334 1.00 79.50 161 SER A O 1
ATOM 1261 N N . THR A 1 162 ? 9.091 -2.562 9.083 1.00 85.50 162 THR A N 1
ATOM 1262 C CA . THR A 1 162 ? 10.417 -3.187 9.219 1.00 85.50 162 THR A CA 1
ATOM 1263 C C . THR A 1 162 ? 11.486 -2.588 8.305 1.00 85.50 162 THR A C 1
ATOM 1265 O O . THR A 1 162 ? 12.656 -2.935 8.439 1.00 85.50 162 THR A O 1
ATOM 1268 N N . MET A 1 163 ? 11.104 -1.719 7.366 1.00 86.94 163 MET A N 1
ATOM 1269 C CA . MET A 1 163 ? 11.995 -1.169 6.341 1.00 86.94 163 MET A CA 1
ATOM 1270 C C . MET A 1 163 ? 11.973 0.359 6.363 1.00 86.94 163 MET A C 1
ATOM 1272 O O . MET A 1 163 ? 10.976 0.962 6.761 1.00 86.94 163 MET A O 1
ATOM 1276 N N . SER A 1 164 ? 13.056 0.984 5.897 1.00 89.81 164 SER A N 1
ATOM 1277 C CA . SER A 1 164 ? 13.097 2.431 5.675 1.00 89.81 164 SER A CA 1
ATOM 1278 C C . SER A 1 164 ? 12.224 2.823 4.482 1.00 89.81 164 SER A C 1
ATOM 1280 O O . SER A 1 164 ? 12.079 2.054 3.530 1.00 89.81 164 SER A O 1
ATOM 1282 N N . ASP A 1 165 ? 11.653 4.028 4.505 1.00 87.75 165 ASP A N 1
ATOM 1283 C CA . ASP A 1 165 ? 10.741 4.473 3.443 1.00 87.75 165 ASP A CA 1
ATOM 1284 C C . ASP A 1 165 ? 11.434 4.579 2.076 1.00 87.75 165 ASP A C 1
ATOM 1286 O O . ASP A 1 165 ? 10.839 4.238 1.054 1.00 87.75 165 ASP A O 1
ATOM 1290 N N . LYS A 1 166 ? 12.732 4.915 2.062 1.00 90.19 166 LYS A N 1
ATOM 1291 C CA . LYS A 1 166 ? 13.564 4.894 0.847 1.00 90.19 166 LYS A CA 1
ATOM 1292 C C . LYS A 1 166 ? 13.631 3.503 0.217 1.00 90.19 166 LYS A C 1
ATOM 1294 O O . LYS A 1 166 ? 13.327 3.333 -0.959 1.00 90.19 166 LYS A O 1
ATOM 1299 N N . HIS A 1 167 ? 13.933 2.482 1.018 1.00 91.38 167 HIS A N 1
ATOM 1300 C CA . HIS A 1 167 ? 14.013 1.107 0.524 1.00 91.38 167 HIS A CA 1
ATOM 1301 C C . HIS A 1 167 ? 12.635 0.596 0.060 1.00 91.38 167 HIS A C 1
ATOM 1303 O O . HIS A 1 167 ? 12.534 -0.116 -0.938 1.00 91.38 167 HIS A O 1
ATOM 1309 N N . LYS A 1 168 ? 11.541 1.007 0.718 1.00 91.88 168 LYS A N 1
ATOM 1310 C CA . LYS A 1 168 ? 10.183 0.676 0.249 1.00 91.88 168 LYS A CA 1
ATOM 1311 C C . LYS A 1 168 ? 9.891 1.266 -1.125 1.00 91.88 168 LYS A C 1
ATOM 1313 O O . LYS A 1 168 ? 9.333 0.565 -1.967 1.00 91.88 168 LYS A O 1
ATOM 1318 N N . ALA A 1 169 ? 10.267 2.526 -1.343 1.00 92.25 169 ALA A N 1
ATOM 1319 C CA . ALA A 1 169 ? 10.109 3.194 -2.628 1.00 92.25 169 ALA A CA 1
ATOM 1320 C C . ALA A 1 169 ? 10.901 2.468 -3.727 1.00 92.25 169 ALA A C 1
ATOM 1322 O O . ALA A 1 169 ? 10.329 2.134 -4.760 1.00 92.25 169 ALA A O 1
ATOM 1323 N N . GLN A 1 170 ? 12.164 2.112 -3.467 1.00 93.56 170 GLN A N 1
ATOM 1324 C CA . GLN A 1 170 ? 12.987 1.334 -4.402 1.00 93.56 170 GLN A CA 1
ATOM 1325 C C . GLN A 1 170 ? 12.336 -0.001 -4.780 1.00 93.56 170 GLN A C 1
ATOM 1327 O O . GLN A 1 170 ? 12.171 -0.292 -5.961 1.00 93.56 170 GLN A O 1
ATOM 1332 N N . LEU A 1 171 ? 11.892 -0.785 -3.796 1.00 93.94 171 LEU A N 1
ATOM 1333 C CA . LEU A 1 171 ? 11.231 -2.068 -4.049 1.00 93.94 171 LEU A CA 1
ATOM 1334 C C . LEU A 1 171 ? 9.913 -1.918 -4.817 1.00 93.94 171 LEU A C 1
ATOM 1336 O O . LEU A 1 171 ? 9.574 -2.776 -5.632 1.00 93.94 171 LEU A O 1
ATOM 1340 N N . ALA A 1 172 ? 9.159 -0.849 -4.554 1.00 93.81 172 ALA A N 1
ATOM 1341 C CA . ALA A 1 172 ? 7.922 -0.558 -5.269 1.00 93.81 172 ALA A CA 1
ATOM 1342 C C . ALA A 1 172 ? 8.193 -0.259 -6.752 1.00 93.81 172 ALA A C 1
ATOM 1344 O O . ALA A 1 172 ? 7.519 -0.811 -7.624 1.00 93.81 172 ALA A O 1
ATOM 1345 N N . VAL A 1 173 ? 9.223 0.544 -7.028 1.00 95.06 173 VAL A N 1
ATOM 1346 C CA . VAL A 1 173 ? 9.683 0.855 -8.386 1.00 95.06 173 VAL A CA 1
ATOM 1347 C C . VAL A 1 173 ? 10.199 -0.394 -9.087 1.00 95.06 173 VAL A C 1
ATOM 1349 O O . VAL A 1 173 ? 9.734 -0.706 -10.178 1.00 95.06 173 VAL A O 1
ATOM 1352 N N . GLU A 1 174 ? 11.086 -1.165 -8.459 1.00 95.00 174 GLU A N 1
ATOM 1353 C CA . GLU A 1 174 ? 11.612 -2.407 -9.035 1.00 95.00 174 GLU A CA 1
ATOM 1354 C C . GLU A 1 174 ? 10.509 -3.416 -9.351 1.00 95.00 174 GLU A C 1
ATOM 1356 O O . GLU A 1 174 ? 10.542 -4.071 -10.393 1.00 95.00 174 GLU A O 1
ATOM 1361 N N . ALA A 1 175 ? 9.512 -3.538 -8.470 1.00 94.75 175 ALA A N 1
ATOM 1362 C CA . ALA A 1 175 ? 8.358 -4.383 -8.726 1.00 94.75 175 ALA A CA 1
ATOM 1363 C C . ALA A 1 175 ? 7.587 -3.893 -9.958 1.00 94.75 175 ALA A C 1
ATOM 1365 O O . ALA A 1 175 ? 7.322 -4.693 -10.854 1.00 94.75 175 ALA A O 1
ATOM 1366 N N . HIS A 1 176 ? 7.268 -2.599 -10.039 1.00 95.19 176 HIS A N 1
ATOM 1367 C CA . HIS A 1 176 ? 6.560 -2.042 -11.191 1.00 95.19 176 HIS A CA 1
ATOM 1368 C C . HIS A 1 176 ? 7.347 -2.230 -12.494 1.00 95.19 176 HIS A C 1
ATOM 1370 O O . HIS A 1 176 ? 6.800 -2.739 -13.471 1.00 95.19 176 HIS A O 1
ATOM 1376 N N . VAL A 1 177 ? 8.643 -1.906 -12.487 1.00 95.94 177 VAL A N 1
ATOM 1377 C CA . VAL A 1 177 ? 9.537 -2.085 -13.638 1.00 95.94 177 VAL A CA 1
ATOM 1378 C C . VAL A 1 177 ? 9.545 -3.539 -14.093 1.00 95.94 177 VAL A C 1
ATOM 1380 O O . VAL A 1 177 ? 9.344 -3.819 -15.273 1.00 95.94 177 VAL A O 1
ATOM 1383 N N . ARG A 1 178 ? 9.696 -4.477 -13.155 1.00 95.44 178 ARG A N 1
ATOM 1384 C CA . ARG A 1 178 ? 9.687 -5.911 -13.451 1.00 95.44 178 ARG A CA 1
ATOM 1385 C C . ARG A 1 178 ? 8.397 -6.341 -14.149 1.00 95.44 178 ARG A C 1
ATOM 1387 O O . ARG A 1 178 ? 8.468 -7.015 -15.167 1.00 95.44 178 ARG A O 1
ATOM 1394 N N . HIS A 1 179 ? 7.238 -5.956 -13.626 1.00 94.88 179 HIS A N 1
ATOM 1395 C CA . HIS A 1 179 ? 5.957 -6.399 -14.180 1.00 94.88 179 HIS A CA 1
ATOM 1396 C C . HIS A 1 179 ? 5.585 -5.689 -15.493 1.00 94.88 179 HIS A C 1
ATOM 1398 O O . HIS A 1 179 ? 4.906 -6.284 -16.323 1.00 94.88 179 HIS A O 1
ATOM 1404 N N . LYS A 1 180 ? 6.013 -4.434 -15.697 1.00 94.88 180 LYS A N 1
ATOM 1405 C CA . LYS A 1 180 ? 5.552 -3.604 -16.824 1.00 94.88 180 LYS A CA 1
ATOM 1406 C C . LYS A 1 180 ? 6.557 -3.456 -17.968 1.00 94.88 180 LYS A C 1
ATOM 1408 O O . LYS A 1 180 ? 6.135 -3.324 -19.112 1.00 94.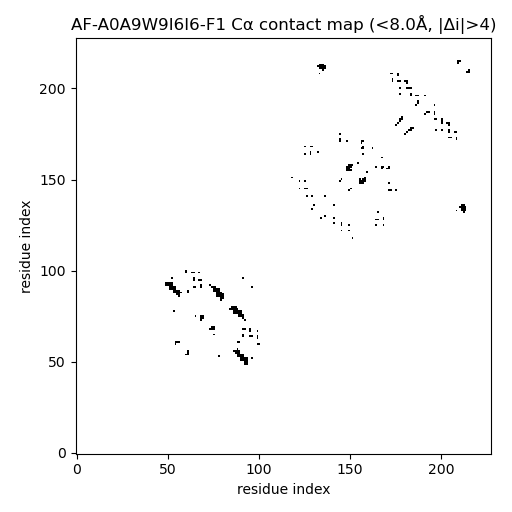88 180 LYS A O 1
ATOM 1413 N N . TYR A 1 181 ? 7.855 -3.470 -17.675 1.00 93.31 181 TYR A N 1
ATOM 1414 C CA . TYR A 1 181 ? 8.918 -3.139 -18.636 1.00 93.31 181 TYR A CA 1
ATOM 1415 C C . TYR A 1 181 ? 9.833 -4.324 -18.957 1.00 93.31 181 TYR A C 1
ATOM 1417 O O . TYR A 1 181 ? 10.842 -4.161 -19.638 1.00 93.31 181 TYR A O 1
ATOM 1425 N N . THR A 1 182 ? 9.510 -5.521 -18.468 1.00 95.06 182 THR A N 1
ATOM 1426 C CA . THR A 1 182 ? 10.291 -6.730 -18.750 1.00 95.06 182 THR A CA 1
ATOM 1427 C C . THR A 1 182 ? 9.363 -7.887 -19.117 1.00 95.06 182 THR A C 1
ATOM 1429 O O . THR A 1 182 ? 8.203 -7.880 -18.701 1.00 95.06 182 THR A O 1
ATOM 1432 N N . PRO A 1 183 ? 9.849 -8.921 -19.829 1.00 94.12 183 PRO A N 1
ATOM 1433 C CA . PRO A 1 183 ? 9.049 -10.103 -20.161 1.00 94.12 183 PRO A CA 1
ATOM 1434 C C . PRO A 1 183 ? 8.807 -11.032 -18.952 1.00 94.12 183 PRO A C 1
ATOM 1436 O O . PRO A 1 183 ? 8.630 -12.236 -19.116 1.00 94.12 183 PRO A O 1
ATOM 1439 N N . TYR A 1 184 ? 8.821 -10.498 -17.724 1.00 95.44 184 TYR A N 1
ATOM 1440 C CA . TYR A 1 184 ? 8.646 -11.260 -16.488 1.00 95.44 184 TYR A CA 1
ATOM 1441 C C . TYR A 1 184 ? 7.317 -12.016 -16.458 1.00 95.44 184 TYR A C 1
ATOM 1443 O O . TYR A 1 184 ? 7.321 -13.203 -16.144 1.00 95.44 184 TYR A O 1
ATOM 1451 N N . GLU A 1 185 ? 6.209 -11.369 -16.831 1.00 95.31 185 GLU A N 1
ATOM 1452 C CA . GLU A 1 185 ? 4.893 -12.022 -16.863 1.00 95.31 185 GLU A CA 1
ATOM 1453 C C . GLU A 1 185 ? 4.876 -13.190 -17.854 1.00 95.31 185 GLU A C 1
ATOM 1455 O O . GLU A 1 185 ? 4.529 -14.306 -17.477 1.00 95.31 185 GLU A O 1
ATOM 1460 N N . SER A 1 186 ? 5.398 -12.994 -19.067 1.00 94.69 186 SER A N 1
ATOM 1461 C CA . SER A 1 186 ? 5.503 -14.062 -20.071 1.00 94.69 186 SER A CA 1
ATOM 1462 C C . SER A 1 186 ? 6.410 -15.220 -19.621 1.00 94.69 186 SER A C 1
ATOM 1464 O O . SER A 1 186 ? 6.163 -16.386 -19.938 1.00 94.69 186 SER A O 1
ATOM 1466 N N . MET A 1 187 ? 7.462 -14.944 -18.839 1.00 94.75 187 MET A N 1
ATOM 1467 C CA . MET A 1 187 ? 8.280 -16.001 -18.228 1.00 94.75 187 MET A CA 1
ATOM 1468 C C . MET A 1 187 ? 7.499 -16.805 -17.181 1.00 94.75 187 MET A C 1
ATOM 1470 O O . MET A 1 187 ? 7.685 -18.015 -17.084 1.00 94.75 187 MET A O 1
ATOM 1474 N N . LEU A 1 188 ? 6.624 -16.162 -16.404 1.00 94.81 188 LEU A N 1
ATOM 1475 C CA . LEU A 1 188 ? 5.775 -16.870 -15.445 1.00 94.81 188 LEU A CA 1
ATOM 1476 C C . LEU A 1 188 ? 4.696 -17.701 -16.146 1.00 94.81 188 LEU A C 1
ATOM 1478 O O . LEU A 1 188 ? 4.441 -18.831 -15.735 1.00 94.81 188 LEU A O 1
ATOM 1482 N N . GLU A 1 189 ? 4.106 -17.175 -17.218 1.00 94.62 189 GLU A N 1
ATOM 1483 C CA . GLU A 1 189 ? 3.117 -17.882 -18.043 1.00 94.62 189 GLU A CA 1
ATOM 1484 C C . GLU A 1 189 ? 3.711 -19.120 -18.727 1.00 94.62 189 GLU A C 1
ATOM 1486 O O . GLU A 1 189 ? 3.061 -20.160 -18.795 1.00 94.62 189 GLU A O 1
ATOM 1491 N N . SER A 1 190 ? 4.977 -19.053 -19.151 1.00 93.56 190 SER A N 1
ATOM 1492 C CA . SER A 1 190 ? 5.720 -20.210 -19.682 1.00 93.56 190 SER A CA 1
ATOM 1493 C C . SER A 1 190 ? 6.171 -21.216 -18.610 1.00 93.56 190 SER A C 1
ATOM 1495 O O . SER A 1 190 ? 6.850 -22.193 -18.925 1.00 93.56 190 SER A O 1
ATOM 1497 N N . GLY A 1 191 ? 5.788 -21.011 -17.345 1.00 95.06 191 GLY A N 1
ATOM 1498 C CA . GLY A 1 191 ? 6.051 -21.936 -16.242 1.00 95.06 191 GLY A CA 1
ATOM 1499 C C . GLY A 1 191 ? 7.445 -21.814 -15.626 1.00 95.06 191 GLY A C 1
ATOM 1500 O O . GLY A 1 191 ? 7.844 -22.681 -14.846 1.00 95.06 191 GLY A O 1
ATOM 1501 N N . LEU A 1 192 ? 8.202 -20.757 -15.940 1.00 94.81 192 LEU A N 1
ATOM 1502 C CA . LEU A 1 192 ? 9.512 -20.541 -15.335 1.00 94.81 192 LEU A CA 1
ATOM 1503 C C . LEU A 1 192 ? 9.368 -20.215 -13.842 1.00 94.81 192 LEU A C 1
ATOM 1505 O O . LEU A 1 192 ? 8.521 -19.418 -13.434 1.00 94.81 192 LEU A O 1
ATOM 1509 N N . ASP A 1 193 ? 10.247 -20.786 -13.016 1.00 95.81 193 ASP A N 1
ATOM 1510 C CA . ASP A 1 193 ? 10.259 -20.477 -11.588 1.00 95.81 193 ASP A CA 1
ATOM 1511 C C . ASP A 1 193 ? 10.481 -18.975 -11.328 1.00 95.81 193 ASP A C 1
ATOM 1513 O O . ASP A 1 193 ? 11.293 -18.305 -11.978 1.00 95.81 193 ASP A O 1
ATOM 1517 N N . ARG A 1 194 ? 9.794 -18.446 -10.307 1.00 94.12 194 ARG A N 1
ATOM 1518 C CA . ARG A 1 194 ? 9.815 -17.017 -9.963 1.00 94.12 194 ARG A CA 1
ATOM 1519 C C . ARG A 1 194 ? 11.218 -16.511 -9.636 1.00 94.12 194 ARG A C 1
ATOM 1521 O O . ARG A 1 194 ? 11.509 -15.353 -9.934 1.00 94.12 194 ARG A O 1
ATOM 1528 N N . SER A 1 195 ? 12.066 -17.328 -9.007 1.00 94.88 195 SER A N 1
ATOM 1529 C CA . SER A 1 195 ? 13.447 -16.959 -8.672 1.00 94.88 195 SER A CA 1
ATOM 1530 C C . SER A 1 195 ? 14.287 -16.805 -9.936 1.00 94.88 195 SER A C 1
ATOM 1532 O O . SER A 1 195 ? 14.978 -15.800 -10.107 1.00 94.88 195 SER A O 1
ATOM 1534 N N . LEU A 1 196 ? 14.171 -17.761 -10.861 1.00 94.44 196 LEU A N 1
ATOM 1535 C CA . LEU A 1 196 ? 14.884 -17.731 -12.138 1.00 94.44 196 LEU A CA 1
ATOM 1536 C C . LEU A 1 196 ? 14.410 -16.577 -13.023 1.00 94.44 196 LEU A C 1
ATOM 1538 O O . LEU A 1 196 ? 15.243 -15.848 -13.561 1.00 94.44 196 LEU A O 1
ATOM 1542 N N . ALA A 1 197 ? 13.097 -16.355 -13.112 1.00 95.50 197 ALA A N 1
ATOM 1543 C CA . ALA A 1 197 ? 12.529 -15.230 -13.848 1.00 95.50 197 ALA A CA 1
ATOM 1544 C C . ALA A 1 197 ? 13.032 -13.885 -13.295 1.00 95.50 197 ALA A C 1
ATOM 1546 O O . ALA A 1 197 ? 13.448 -13.023 -14.064 1.00 95.50 197 ALA A O 1
ATOM 1547 N N . ARG A 1 198 ? 13.086 -13.723 -11.961 1.00 94.81 198 ARG A N 1
ATOM 1548 C CA . ARG A 1 198 ? 13.632 -12.511 -11.320 1.00 94.81 198 ARG A CA 1
ATOM 1549 C C . ARG A 1 198 ? 15.108 -12.300 -11.638 1.00 94.81 198 ARG A C 1
ATOM 1551 O O . ARG A 1 198 ? 15.486 -11.169 -11.909 1.00 94.81 198 ARG A O 1
ATOM 1558 N N . LYS A 1 199 ? 15.922 -13.361 -11.619 1.00 95.50 199 LYS A N 1
ATOM 1559 C CA . LYS A 1 199 ? 17.347 -13.276 -11.974 1.00 95.50 199 LYS A CA 1
ATOM 1560 C C . LYS A 1 199 ? 17.542 -12.853 -13.430 1.00 95.50 199 LYS A C 1
ATOM 1562 O O . LYS A 1 199 ? 18.361 -11.983 -13.684 1.00 95.50 199 LYS A O 1
ATOM 1567 N N . LYS A 1 200 ? 16.766 -13.415 -14.365 1.00 95.50 200 LYS A N 1
ATOM 1568 C CA . LYS A 1 200 ? 16.877 -13.101 -15.801 1.00 95.50 200 LYS A CA 1
ATOM 1569 C C . LYS A 1 200 ? 16.567 -11.643 -16.135 1.00 95.50 200 LYS A C 1
ATOM 1571 O O . LYS A 1 200 ? 17.198 -11.084 -17.019 1.00 95.50 200 LYS A O 1
ATOM 1576 N N . VAL A 1 201 ? 15.598 -11.040 -15.450 1.00 96.62 201 VAL A N 1
ATOM 1577 C CA . VAL A 1 201 ? 15.190 -9.645 -15.702 1.00 96.62 201 VAL A CA 1
ATOM 1578 C C . VAL A 1 201 ? 15.916 -8.636 -14.811 1.00 96.62 201 VAL A C 1
ATOM 1580 O O . VAL A 1 201 ? 15.698 -7.436 -14.959 1.00 96.62 201 VAL A O 1
ATOM 1583 N N . TRP A 1 202 ? 16.755 -9.099 -13.877 1.00 95.62 202 TRP A N 1
ATOM 1584 C CA . TRP A 1 202 ? 17.367 -8.255 -12.850 1.00 95.62 202 TRP A CA 1
ATOM 1585 C C . TRP A 1 202 ? 18.156 -7.094 -13.452 1.00 95.62 202 TRP A C 1
ATOM 1587 O O . TRP A 1 202 ? 17.912 -5.947 -13.086 1.00 95.62 202 TRP A O 1
ATOM 1597 N N . ASP A 1 203 ? 19.024 -7.368 -14.423 1.00 95.56 203 ASP A N 1
ATOM 1598 C CA . ASP A 1 203 ? 19.876 -6.340 -15.024 1.00 95.56 203 ASP A CA 1
ATOM 1599 C C . ASP A 1 203 ? 19.053 -5.270 -15.753 1.00 95.56 203 ASP A C 1
ATOM 1601 O O . ASP A 1 203 ? 19.306 -4.076 -15.593 1.00 95.56 203 ASP A O 1
ATOM 1605 N N . THR A 1 204 ? 18.000 -5.674 -16.473 1.00 94.94 204 THR A N 1
ATOM 1606 C CA . THR A 1 204 ? 17.062 -4.747 -17.125 1.00 94.94 204 THR A CA 1
ATOM 1607 C C . THR A 1 204 ? 16.321 -3.886 -16.104 1.00 94.94 204 THR A C 1
ATOM 1609 O O . THR A 1 204 ? 16.213 -2.672 -16.280 1.00 94.94 204 THR A O 1
ATOM 1612 N N . VAL A 1 205 ? 15.847 -4.489 -15.007 1.00 96.50 205 VAL A N 1
ATOM 1613 C CA . VAL A 1 205 ? 15.176 -3.757 -13.922 1.00 96.50 205 VAL A CA 1
ATOM 1614 C C . VAL A 1 205 ? 16.118 -2.722 -13.307 1.00 96.50 205 VAL A C 1
ATOM 1616 O O . VAL A 1 205 ? 15.728 -1.569 -13.129 1.00 96.50 205 VAL A O 1
ATOM 1619 N N . GLN A 1 206 ? 17.363 -3.107 -13.016 1.00 95.81 206 GLN A N 1
ATOM 1620 C CA . GLN A 1 206 ? 18.363 -2.208 -12.439 1.00 95.81 206 GLN A CA 1
ATOM 1621 C C . GLN A 1 206 ? 18.754 -1.080 -13.401 1.00 95.81 206 GLN A C 1
ATOM 1623 O O . GLN A 1 206 ? 18.937 0.053 -12.956 1.00 95.81 206 GLN A O 1
ATOM 1628 N N . ALA A 1 207 ? 18.859 -1.358 -14.704 1.00 94.50 207 ALA A N 1
ATOM 1629 C CA . ALA A 1 207 ? 19.170 -0.349 -15.714 1.00 94.50 207 ALA A CA 1
ATOM 1630 C C . ALA A 1 207 ? 18.087 0.738 -15.783 1.00 94.50 207 ALA A C 1
ATOM 1632 O O . ALA A 1 207 ? 18.403 1.924 -15.703 1.00 94.50 207 ALA A O 1
ATOM 1633 N N . ILE A 1 208 ? 16.811 0.342 -15.845 1.00 95.00 208 ILE A N 1
ATOM 1634 C CA . ILE A 1 208 ? 15.681 1.284 -15.856 1.00 95.00 208 ILE A CA 1
ATOM 1635 C C . ILE A 1 208 ? 15.611 2.058 -14.537 1.00 95.00 208 ILE A C 1
ATOM 1637 O O . ILE A 1 208 ? 15.444 3.276 -14.549 1.00 95.00 208 ILE A O 1
ATOM 1641 N N . ARG A 1 209 ? 15.798 1.377 -13.396 1.00 94.88 209 ARG A N 1
ATOM 1642 C CA . ARG A 1 209 ? 15.812 2.027 -12.079 1.00 94.88 209 ARG A CA 1
ATOM 1643 C C . ARG A 1 209 ? 16.870 3.133 -12.017 1.00 94.88 209 ARG A C 1
ATOM 1645 O O . ARG A 1 209 ? 16.539 4.260 -11.666 1.00 94.88 209 ARG A O 1
ATOM 1652 N N . LYS A 1 210 ? 18.112 2.836 -12.414 1.00 94.25 210 LYS A N 1
ATOM 1653 C CA . LYS A 1 210 ? 19.217 3.813 -12.445 1.00 94.25 210 LYS A CA 1
ATOM 1654 C C . LYS A 1 210 ? 18.972 4.960 -13.421 1.00 94.25 210 LYS A C 1
ATOM 1656 O O . LYS A 1 210 ? 19.332 6.098 -13.127 1.00 94.25 210 LYS A O 1
ATOM 1661 N N . ALA A 1 211 ? 18.356 4.674 -14.569 1.00 93.50 211 ALA A N 1
ATOM 1662 C CA . ALA A 1 211 ? 17.958 5.712 -15.511 1.00 93.50 211 ALA A CA 1
ATOM 1663 C C . ALA A 1 211 ? 16.963 6.686 -14.860 1.00 93.50 211 ALA A C 1
ATOM 1665 O O . ALA A 1 211 ? 17.120 7.893 -14.996 1.00 93.50 211 ALA A O 1
ATOM 1666 N N . TRP A 1 212 ? 15.996 6.186 -14.086 1.00 94.88 212 TRP A N 1
ATOM 1667 C CA . TRP A 1 212 ? 15.037 7.035 -13.371 1.00 94.88 212 TRP A CA 1
ATOM 1668 C C . TRP A 1 212 ? 15.630 7.770 -12.164 1.00 94.88 212 TRP A C 1
ATOM 1670 O O . TRP A 1 212 ? 15.196 8.884 -11.878 1.00 94.88 212 TRP A O 1
ATOM 1680 N N . GLU A 1 213 ? 16.640 7.199 -11.497 1.00 92.88 213 GLU A N 1
ATOM 1681 C CA . GLU A 1 213 ? 17.42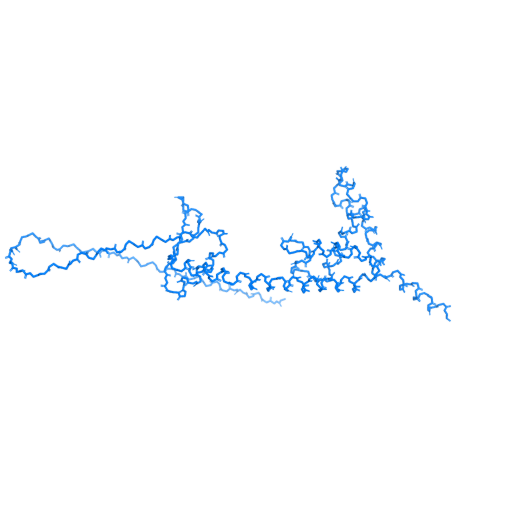2 7.868 -10.437 1.00 92.88 213 GLU A CA 1
ATOM 1682 C C . GLU A 1 213 ? 18.221 9.079 -10.967 1.00 92.88 213 GLU A C 1
ATOM 1684 O O . GLU A 1 213 ? 18.640 9.936 -10.189 1.00 92.88 213 GLU A O 1
ATOM 1689 N N . GLY A 1 214 ? 18.434 9.177 -12.287 1.00 86.00 214 GLY A N 1
ATOM 1690 C CA . GLY A 1 214 ? 19.245 10.232 -12.904 1.00 86.00 214 GLY A CA 1
ATOM 1691 C C . GLY A 1 214 ? 20.756 10.004 -12.799 1.00 86.00 214 GLY A C 1
ATOM 1692 O O . GLY A 1 214 ? 21.540 10.903 -13.100 1.00 86.00 214 GLY A O 1
ATOM 1693 N N . ASP A 1 215 ? 21.184 8.802 -12.405 1.00 68.12 215 ASP A N 1
ATOM 1694 C CA . ASP A 1 215 ? 22.600 8.463 -12.197 1.00 68.12 215 ASP A CA 1
ATOM 1695 C C . ASP A 1 215 ? 23.383 8.321 -13.523 1.00 68.12 215 ASP A C 1
ATOM 1697 O O . ASP A 1 215 ? 24.610 8.390 -13.551 1.00 68.12 215 ASP A O 1
ATOM 1701 N N . GLY A 1 216 ? 22.672 8.177 -14.650 1.00 57.00 216 GLY A N 1
ATOM 1702 C CA . GLY A 1 216 ? 23.258 8.211 -15.996 1.00 57.00 216 GLY A CA 1
ATOM 1703 C C . GLY A 1 216 ? 23.731 9.608 -16.414 1.00 57.00 216 GLY A C 1
ATOM 1704 O O . GLY A 1 216 ? 24.839 9.745 -16.913 1.00 57.00 216 GLY A O 1
ATOM 1705 N N . ALA A 1 217 ? 22.947 10.652 -16.122 1.00 52.88 217 ALA A N 1
ATOM 1706 C CA . ALA A 1 217 ? 23.265 12.028 -16.518 1.00 52.88 217 ALA A CA 1
ATOM 1707 C C . ALA A 1 217 ? 24.450 12.620 -15.729 1.00 52.88 217 ALA A C 1
ATOM 1709 O O . ALA A 1 217 ? 25.271 13.351 -16.277 1.00 52.88 217 ALA A O 1
ATOM 1710 N N . LYS A 1 218 ? 24.600 12.246 -14.449 1.00 51.31 218 LYS A N 1
ATOM 1711 C CA . LYS A 1 218 ? 25.707 12.719 -13.595 1.00 51.31 218 LYS A CA 1
ATOM 1712 C C . LYS A 1 218 ? 27.078 12.183 -14.013 1.00 51.31 218 LYS A C 1
ATOM 1714 O O . LYS A 1 218 ? 28.090 12.835 -13.753 1.00 51.31 218 LYS A O 1
ATOM 1719 N N . LYS A 1 219 ? 27.139 10.999 -14.634 1.00 49.88 219 LYS A N 1
ATOM 1720 C CA . LYS A 1 219 ? 28.404 10.448 -15.148 1.00 49.88 219 LYS A CA 1
ATOM 1721 C C . LYS A 1 219 ? 28.912 11.234 -16.350 1.00 49.88 219 LYS A C 1
ATOM 1723 O O . LYS A 1 219 ? 30.108 11.510 -16.407 1.00 49.88 219 LYS A O 1
ATOM 1728 N N . ASP A 1 220 ? 28.014 11.643 -17.236 1.00 50.66 220 ASP A N 1
ATOM 1729 C CA . ASP A 1 220 ? 28.370 12.393 -18.440 1.00 50.66 220 ASP A CA 1
ATOM 1730 C C . ASP A 1 220 ? 28.771 13.841 -18.102 1.00 50.66 220 ASP A C 1
ATOM 1732 O O . ASP A 1 220 ? 29.773 14.342 -18.616 1.00 50.66 220 ASP A O 1
ATOM 1736 N N . GLU A 1 221 ? 28.098 14.488 -17.143 1.00 53.50 221 GLU A N 1
ATOM 1737 C CA . GLU A 1 221 ? 28.498 15.816 -16.645 1.00 53.50 221 GLU A CA 1
ATOM 1738 C C . GLU A 1 221 ? 29.850 15.800 -15.900 1.00 53.50 221 GLU A C 1
ATOM 1740 O O . GLU A 1 221 ? 30.678 16.691 -16.095 1.00 53.50 221 GLU A O 1
ATOM 1745 N N . CYS A 1 222 ? 30.137 14.768 -15.095 1.00 44.03 222 CYS A N 1
ATOM 1746 C CA . CYS A 1 222 ? 31.430 14.636 -14.405 1.00 44.03 222 CYS A CA 1
ATOM 1747 C C . CYS A 1 222 ? 32.600 14.369 -15.371 1.00 44.03 222 CYS A C 1
ATOM 1749 O O . CYS A 1 222 ? 33.718 14.823 -15.120 1.00 44.03 222 CYS A O 1
ATOM 1751 N N . LEU A 1 223 ? 32.358 13.649 -16.471 1.00 53.00 223 LEU A N 1
ATOM 1752 C CA . LEU A 1 223 ? 33.361 13.418 -17.515 1.00 53.00 223 LEU A CA 1
ATOM 1753 C C . LEU A 1 223 ? 33.597 14.669 -18.365 1.00 53.00 223 LEU A C 1
ATOM 1755 O O . LEU A 1 223 ? 34.739 14.950 -18.720 1.00 53.00 223 LEU A O 1
ATOM 1759 N N . THR A 1 224 ? 32.549 15.453 -18.617 1.00 53.38 224 THR A N 1
ATOM 1760 C CA . THR A 1 224 ? 32.647 16.699 -19.389 1.00 53.38 224 THR A CA 1
ATOM 1761 C C . THR A 1 224 ? 33.408 17.785 -18.614 1.00 53.38 224 THR A C 1
ATOM 1763 O O . THR A 1 224 ? 34.241 18.472 -19.191 1.00 53.38 224 THR A O 1
ATOM 1766 N N . LEU A 1 225 ? 33.232 17.875 -17.289 1.00 55.69 225 LEU A N 1
ATOM 1767 C CA . LEU A 1 225 ? 33.988 18.796 -16.420 1.00 55.69 225 LEU A CA 1
ATOM 1768 C C . LEU A 1 225 ? 35.456 18.392 -16.177 1.00 55.69 225 LEU A C 1
ATOM 1770 O O . LEU A 1 225 ? 36.206 19.169 -15.597 1.00 55.69 225 LEU A O 1
ATOM 1774 N N . ARG A 1 226 ? 35.877 17.183 -16.572 1.00 50.62 226 ARG A N 1
ATOM 1775 C CA . ARG A 1 226 ? 37.275 16.715 -16.464 1.00 50.62 226 ARG A CA 1
ATOM 1776 C C . ARG A 1 226 ? 38.064 16.824 -17.771 1.00 50.62 226 ARG A C 1
ATOM 1778 O O . ARG A 1 226 ? 39.258 16.540 -17.767 1.00 50.62 226 ARG A O 1
ATOM 1785 N N . LEU A 1 227 ? 37.398 17.176 -18.868 1.00 51.91 227 LEU A N 1
ATOM 1786 C CA . LEU A 1 227 ? 37.983 17.306 -20.206 1.00 51.91 227 LEU A CA 1
ATOM 1787 C C . LEU A 1 227 ? 38.028 18.764 -20.704 1.00 51.91 227 LEU A C 1
ATOM 1789 O O . LEU A 1 227 ? 38.457 18.991 -21.833 1.00 51.91 227 LEU A O 1
ATOM 1793 N N . ALA A 1 228 ? 37.600 19.722 -19.877 1.00 44.69 228 ALA A N 1
ATOM 1794 C CA . ALA A 1 228 ? 37.743 21.165 -20.081 1.00 44.69 228 ALA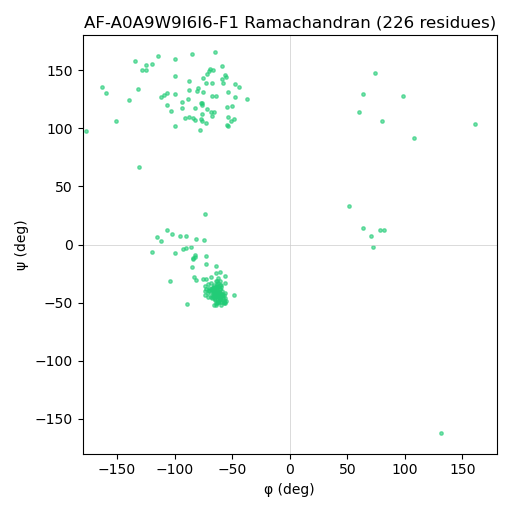 A CA 1
ATOM 1795 C C . ALA A 1 228 ? 38.843 21.715 -19.165 1.00 44.69 228 ALA A C 1
ATOM 1797 O O . ALA A 1 228 ? 39.554 22.644 -19.606 1.00 44.69 228 ALA A O 1
#

Radius of gyration: 35.19 Å; Cα contacts (8 Å, |Δi|>4): 173; chains: 1; bounding box: 88×54×89 Å

InterPro domains:
  IPR018744 Domain of unknown function DUF2293 [PF10056] (130-213)

Mean predicted aligned error: 15.93 Å

Secondary structure (DSSP, 8-state):
------------------------------------------------PPP-PEEETT-TTHHHHHHHHHHTTPPPEEEE-TTSSSEEEEE--HHHHHHHHHHHHHTHHHHHHHHHHHHHHHHHHHHHHHHHH-TTS-HHHHHHHHHHHS-TTS--GGG-TTS-HHHHHHHHHHHHHHHHHSTHHHHHHTT--HHHHHHHHHHHHHHHHHHHHTHHHHHHHHHHTT--

pLDDT: mean 76.4, std 22.76, range [28.55, 96.62]

Sequence (228 aa):
MAPSALRKVHRRRKVVRRRQGGVRKPTARTAILASKQGESPQAARKAKQPSKPRVPEADDLLEDCRV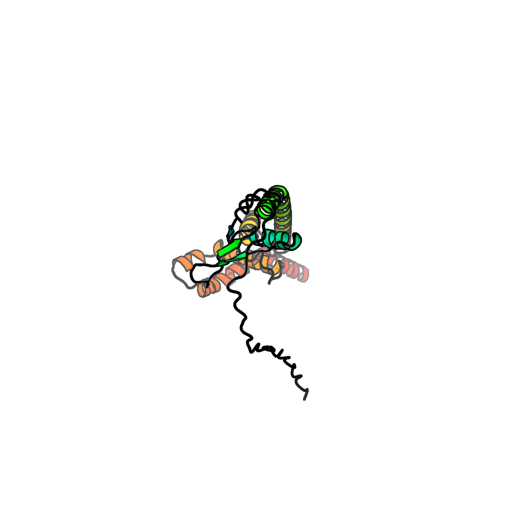KTKESNQTVYMVFNKTGKRSLGIRVPSDIHREVLTMSKATASSRATAVKSRDSKFLAQGRELLQEQFPLMPKDTLDIILEHAFLKGSGRVGRTSTMSDKHKAQLAVEAHVRHKYTPYESMLESGLDRSLARKKVWDTVQAIRKAWEGDGAKKDECLTLRLA